Protein AF-A0A6C0E9K9-F1 (afdb_monomer_lite)

Radius of gyration: 20.06 Å; chains: 1; bounding box: 44×44×61 Å

Secondary structure (DSSP, 8-state):
-PPPPEEEEEEEETTEEEEEEEEEEETTEEEEEEGGGTS-EEE-SSS-EEEEEEEEEEEE-SS-EEEEEEEEEESSSS--EEEEEEE-TTS-EEEE-GGGS-HHHHHHHHHHS-TTTHHHHHHT---HHHHHHHHHTHHHHHHHHHTEEEEE-TT---TTS---EEEEEE-SS-SS--EEEEEEE---TTSSS--EEEEEEE-SSS-EEEEEEESSS-HHHHHHHHHHHHHH-TTTHHHHHHH-TTS-HHHHHIIIIIHHHHHHH--SPPEEEEE----

Sequence (279 aa):
MNQPNCTKCVIESDGVTSKGLYYQIVKGLIIATDESKQNSGFKSQNETINWIHKYIIYIHNGDSYTKKMDFYSHNNRFWTLLNLNIYNNDGTITNVDITSGNCISTFTKCLRDDFIIQNEIKNLNMSDHKLWDYIMSFIPRLVYLFNVITNKNEGKSLENGDIPFNIDVKNMYDAESNYSTLFSLTTNPSCEFVTGRFVKKIIGKDNSYYEYQSAHDEPTMFKLSVLNHLWNYPKIGHHVSFYMKEYSIDDLFDFCIMAPIRLANDSSFPIVLIDQETL

pLDDT: mean 70.63, std 17.37, range [33.12, 95.25]

Foldseek 3Di:
DPQWFKAWAWEADPNDIFIKIWTDLWVFKIKMFGLVQLLDFDDDPDDDGWRKHKIWIWGDQPPATDTAKMWIFTPDLDTDTPWIWGQDPVLDIDIDDPVPVCPLVVVLVSQCVDPRCVVVSVVVVDDSVRSVCSVCLCVLLRSFLSQWAKDWQVVDQDPVRAIKIFIWGFQPPDPPRDTHGLDTRDCPPPPPLADWGWDWDDPDPPDTDTDIGHPDPCPPVSLVVSLVSQLPPPRRVCSCCRSPVPPDSVRSCCRRPVSNRRHNVDPDDHHYHYPDSDD

Organism: NCBI:txid1070528

Structure (mmCIF, N/CA/C/O backbone):
data_AF-A0A6C0E9K9-F1
#
_entry.id   AF-A0A6C0E9K9-F1
#
loop_
_atom_site.group_PDB
_atom_site.id
_atom_site.type_symbol
_atom_site.label_atom_id
_atom_site.label_alt_id
_atom_site.label_comp_id
_atom_site.label_asym_id
_atom_site.label_entity_id
_atom_site.label_seq_id
_atom_site.pdbx_PDB_ins_code
_atom_site.Cartn_x
_atom_site.Cartn_y
_atom_site.Cartn_z
_atom_site.occupancy
_atom_site.B_iso_or_equiv
_atom_site.auth_seq_id
_atom_site.auth_comp_id
_atom_site.auth_asym_id
_atom_site.auth_atom_id
_atom_site.pdbx_PDB_model_num
ATOM 1 N N . MET A 1 1 ? -5.230 -15.203 -5.110 1.00 35.72 1 MET A N 1
ATOM 2 C CA . MET A 1 1 ? -5.948 -13.948 -4.798 1.00 35.72 1 MET A CA 1
ATOM 3 C C . MET A 1 1 ? -5.287 -12.844 -5.601 1.00 35.72 1 MET A C 1
ATOM 5 O O . MET A 1 1 ? -4.065 -12.837 -5.646 1.00 35.72 1 MET A O 1
ATOM 9 N N . ASN A 1 2 ? -6.051 -11.968 -6.258 1.00 46.28 2 ASN A N 1
ATOM 10 C CA . ASN A 1 2 ? -5.469 -10.778 -6.886 1.00 46.28 2 ASN A CA 1
ATOM 11 C C . ASN A 1 2 ? -4.923 -9.881 -5.770 1.00 46.28 2 ASN A C 1
ATOM 13 O O . ASN A 1 2 ? -5.659 -9.584 -4.830 1.00 46.28 2 ASN A O 1
ATOM 17 N N . GLN A 1 3 ? -3.645 -9.508 -5.833 1.00 58.34 3 GLN A N 1
ATOM 18 C CA . GLN A 1 3 ? -3.077 -8.584 -4.855 1.00 58.34 3 GLN A CA 1
ATOM 19 C C . GLN A 1 3 ? -3.747 -7.201 -4.966 1.00 58.34 3 GLN A C 1
ATOM 21 O O . GLN A 1 3 ? -4.119 -6.801 -6.074 1.00 58.34 3 GLN A O 1
ATOM 26 N N . PRO A 1 4 ? -3.897 -6.452 -3.856 1.00 71.94 4 PRO A N 1
ATOM 27 C CA . PRO A 1 4 ? -4.351 -5.067 -3.903 1.00 71.94 4 PRO A CA 1
ATOM 28 C C . PRO A 1 4 ? -3.453 -4.215 -4.804 1.00 71.94 4 PRO A C 1
ATOM 30 O O . PRO A 1 4 ? -2.237 -4.185 -4.621 1.00 71.94 4 PRO A O 1
ATOM 33 N N . ASN A 1 5 ? -4.051 -3.498 -5.757 1.00 78.81 5 ASN A N 1
ATOM 34 C CA . ASN A 1 5 ? -3.324 -2.554 -6.601 1.00 78.81 5 ASN A CA 1
ATOM 35 C C . ASN A 1 5 ? -3.167 -1.209 -5.884 1.00 78.81 5 ASN A C 1
ATOM 37 O O . ASN A 1 5 ? -4.122 -0.696 -5.299 1.00 78.81 5 ASN A O 1
ATOM 41 N N . CYS A 1 6 ? -1.971 -0.629 -5.971 1.00 85.81 6 CYS A N 1
ATOM 42 C CA . CYS A 1 6 ? -1.737 0.744 -5.538 1.00 85.81 6 CYS A CA 1
ATOM 43 C C . CYS A 1 6 ? -2.428 1.707 -6.505 1.00 85.81 6 CYS A C 1
ATOM 45 O O . CYS A 1 6 ? -2.354 1.503 -7.718 1.00 85.81 6 CYS A O 1
ATOM 47 N N . THR A 1 7 ? -3.065 2.747 -5.977 1.00 88.00 7 THR A N 1
ATOM 48 C CA . THR A 1 7 ? -3.800 3.749 -6.762 1.00 88.00 7 THR A CA 1
ATOM 49 C C . THR A 1 7 ? -3.457 5.154 -6.267 1.00 88.00 7 THR A C 1
ATOM 51 O O . THR A 1 7 ? -3.094 5.341 -5.100 1.00 88.00 7 THR A O 1
ATOM 54 N N . LYS A 1 8 ? -3.552 6.153 -7.151 1.00 89.25 8 LYS A N 1
ATOM 55 C CA . LYS A 1 8 ? -3.363 7.566 -6.788 1.00 89.25 8 LYS A CA 1
ATOM 56 C C . LYS A 1 8 ? -4.556 8.074 -5.974 1.00 89.25 8 LYS A C 1
ATOM 58 O O . LYS A 1 8 ? -5.708 7.784 -6.291 1.00 89.25 8 LYS A O 1
ATOM 63 N N . CYS A 1 9 ? -4.290 8.889 -4.964 1.00 89.69 9 CYS A N 1
ATOM 64 C CA . CYS A 1 9 ? -5.315 9.637 -4.241 1.00 89.69 9 CYS A CA 1
ATOM 65 C C . CYS A 1 9 ? -4.891 11.090 -4.029 1.00 89.69 9 CYS A C 1
ATOM 67 O O . CYS A 1 9 ? -3.773 11.505 -4.344 1.00 89.69 9 CYS A O 1
ATOM 69 N N . VAL A 1 10 ? -5.822 11.865 -3.498 1.00 89.81 10 VAL A N 1
ATOM 70 C CA . VAL A 1 10 ? -5.603 13.197 -2.960 1.00 89.81 10 VAL A CA 1
ATOM 71 C C . VAL A 1 10 ? -5.965 13.142 -1.482 1.00 89.81 10 VAL A C 1
ATOM 73 O O . VAL A 1 10 ? -7.026 12.626 -1.147 1.00 89.81 10 VAL A O 1
ATOM 76 N N . ILE A 1 11 ? -5.089 13.637 -0.609 1.00 87.94 11 ILE A N 1
ATOM 77 C CA . ILE A 1 11 ? -5.355 13.745 0.829 1.00 87.94 11 ILE A CA 1
ATOM 78 C C . ILE A 1 11 ? -5.512 15.223 1.180 1.00 87.94 11 ILE A C 1
ATOM 80 O O . ILE A 1 11 ? -4.610 16.018 0.917 1.00 87.94 11 ILE A O 1
ATOM 84 N N . GLU A 1 12 ? -6.654 15.589 1.753 1.00 86.19 12 GLU A N 1
ATOM 85 C CA . GLU A 1 12 ? -6.952 16.944 2.222 1.00 86.19 12 GLU A CA 1
ATOM 86 C C . GLU A 1 12 ? -6.869 16.994 3.747 1.00 86.19 12 GLU A C 1
ATOM 88 O O . GLU A 1 12 ? -7.685 16.375 4.416 1.00 86.19 12 GLU A O 1
ATOM 93 N N . SER A 1 13 ? -5.903 17.730 4.295 1.00 79.19 13 SER A N 1
ATOM 94 C CA . SER A 1 13 ? -5.704 17.915 5.742 1.00 79.19 13 SER A CA 1
ATOM 95 C C . SER A 1 13 ? -5.616 19.403 6.032 1.00 79.19 13 SER A C 1
ATOM 97 O O . SER A 1 13 ? -4.773 20.082 5.449 1.00 79.19 13 SER A O 1
ATOM 99 N N . ASP A 1 14 ? -6.466 19.923 6.918 1.00 71.31 14 ASP A N 1
ATOM 100 C CA . ASP A 1 14 ? -6.406 21.320 7.388 1.00 71.31 14 ASP A CA 1
ATOM 101 C C . ASP A 1 14 ? -6.378 22.372 6.258 1.00 71.31 14 ASP A C 1
ATOM 103 O O . ASP A 1 14 ? -5.670 23.377 6.318 1.00 71.31 14 ASP A O 1
ATOM 107 N N . GLY A 1 15 ? -7.128 22.120 5.178 1.00 69.38 15 GLY A N 1
ATOM 108 C CA . GLY A 1 15 ? -7.169 22.992 3.997 1.00 69.38 15 GLY A CA 1
ATOM 109 C C . GLY A 1 15 ? -5.961 22.865 3.059 1.00 69.38 15 GLY A C 1
ATOM 110 O O . GLY A 1 15 ? -5.872 23.606 2.081 1.00 69.38 15 GLY A O 1
ATOM 111 N N . VAL A 1 16 ? -5.046 21.927 3.323 1.00 79.00 16 VAL A N 1
ATOM 112 C CA . VAL A 1 16 ? -3.917 21.588 2.452 1.00 79.00 16 VAL A CA 1
ATOM 113 C C . VAL A 1 16 ? -4.216 20.300 1.695 1.00 79.00 16 VAL A C 1
ATOM 115 O O . VAL A 1 16 ? -4.414 19.238 2.281 1.00 79.00 16 VAL A O 1
ATOM 118 N N . THR A 1 17 ? -4.191 20.395 0.371 1.00 84.94 17 THR A N 1
ATOM 119 C CA . THR A 1 17 ? -4.367 19.267 -0.544 1.00 84.94 17 THR A CA 1
ATOM 120 C C . THR A 1 17 ? -3.002 18.711 -0.959 1.00 84.94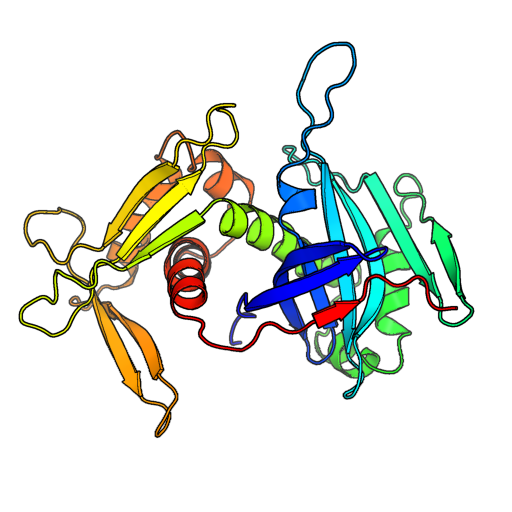 17 THR A C 1
ATOM 122 O O . THR A 1 17 ? -2.184 19.430 -1.535 1.00 84.94 17 THR A O 1
ATOM 125 N N . SER A 1 18 ? -2.753 17.427 -0.700 1.00 86.88 18 SER A N 1
ATOM 126 C CA . SER A 1 18 ? -1.500 16.735 -1.028 1.00 86.88 18 SER A CA 1
ATOM 127 C C . SER A 1 18 ? -1.757 15.518 -1.919 1.00 86.88 18 SER A C 1
ATOM 129 O O . SER A 1 18 ? -2.764 14.821 -1.775 1.00 86.88 18 SER A O 1
ATOM 131 N N . LYS A 1 19 ? -0.849 15.245 -2.862 1.00 88.62 19 LYS A N 1
ATOM 132 C CA . LYS A 1 19 ? -0.920 14.040 -3.702 1.00 88.62 19 LYS A CA 1
ATOM 133 C C . LYS A 1 19 ? -0.544 12.819 -2.872 1.00 88.62 19 LYS A C 1
ATOM 135 O O . LYS A 1 19 ? 0.433 12.853 -2.127 1.00 88.62 19 LYS A O 1
ATOM 140 N N . GLY A 1 20 ? -1.296 11.739 -3.028 1.00 89.56 20 GLY A N 1
ATOM 141 C CA . GLY A 1 20 ? -1.137 10.525 -2.245 1.00 89.56 20 GLY A CA 1
ATOM 142 C C . GLY A 1 20 ? -1.125 9.246 -3.068 1.00 89.56 20 GLY A C 1
ATOM 143 O O . GLY A 1 20 ? -1.472 9.221 -4.251 1.00 89.56 20 GLY A O 1
ATOM 144 N N . LEU A 1 21 ? -0.737 8.170 -2.392 1.00 90.75 21 LEU A N 1
ATOM 145 C CA . LEU A 1 21 ? -0.905 6.796 -2.842 1.00 90.75 21 LEU A CA 1
ATOM 146 C C . LEU A 1 21 ? -1.675 6.022 -1.777 1.00 90.75 21 LEU A C 1
ATOM 148 O O . LEU A 1 21 ? -1.510 6.266 -0.576 1.00 90.75 21 LEU A O 1
ATOM 152 N N . TYR A 1 22 ? -2.478 5.057 -2.213 1.00 92.12 22 TYR A N 1
ATOM 153 C CA . TYR A 1 22 ? -3.195 4.178 -1.302 1.00 92.12 22 TYR A CA 1
ATOM 154 C C . TYR A 1 22 ? -3.307 2.744 -1.817 1.00 92.12 22 TYR A C 1
ATOM 156 O O . TYR A 1 22 ? -3.257 2.480 -3.020 1.00 92.12 22 TYR A O 1
ATOM 164 N N . TYR A 1 23 ? -3.517 1.827 -0.874 1.00 91.19 23 TYR A N 1
ATOM 165 C CA . TYR A 1 23 ? -3.971 0.465 -1.124 1.00 91.19 23 TYR A CA 1
ATOM 166 C C . TYR A 1 23 ? -5.340 0.254 -0.491 1.00 91.19 23 TYR A C 1
ATOM 168 O O . TYR A 1 23 ? -5.554 0.595 0.673 1.00 91.19 23 TYR A O 1
ATOM 176 N N . GLN A 1 24 ? -6.247 -0.373 -1.236 1.00 91.38 24 GLN A N 1
ATOM 177 C CA . GLN A 1 24 ? -7.475 -0.928 -0.680 1.00 91.38 24 GLN A CA 1
ATOM 178 C C . GLN A 1 24 ? -7.221 -2.378 -0.254 1.00 91.38 24 GLN A C 1
ATOM 180 O O . GLN A 1 24 ? -7.120 -3.269 -1.094 1.00 91.38 24 GLN A O 1
ATOM 185 N N . ILE A 1 25 ? -7.095 -2.609 1.051 1.00 90.50 25 ILE A N 1
ATOM 186 C CA . ILE A 1 25 ? -6.684 -3.900 1.625 1.00 90.50 25 ILE A CA 1
ATOM 187 C C . ILE A 1 25 ? -7.796 -4.943 1.473 1.00 90.50 25 ILE A C 1
ATOM 189 O O . ILE A 1 25 ? -7.556 -6.076 1.058 1.00 90.50 25 ILE A O 1
ATOM 193 N N . VAL A 1 26 ? -9.018 -4.529 1.799 1.00 90.44 26 VAL A N 1
ATOM 194 C CA . VAL A 1 26 ? -10.277 -5.235 1.542 1.00 90.44 26 VAL A CA 1
ATOM 195 C C . VAL A 1 26 ? -11.316 -4.210 1.111 1.00 90.44 26 VAL A C 1
ATOM 197 O O . VAL A 1 26 ? -11.065 -3.003 1.165 1.00 90.44 26 VAL A O 1
ATOM 200 N N . LYS A 1 27 ? -12.497 -4.655 0.676 1.00 89.00 27 LYS A N 1
ATOM 201 C CA . LYS A 1 27 ? -13.584 -3.729 0.356 1.00 89.00 27 LYS A CA 1
ATOM 202 C C . LYS A 1 27 ? -13.853 -2.801 1.544 1.00 89.00 27 LYS A C 1
ATOM 204 O O . LYS A 1 27 ? -14.113 -3.260 2.647 1.00 89.00 27 LYS A O 1
ATOM 209 N N . GLY A 1 28 ? -13.750 -1.496 1.306 1.00 89.56 28 GLY A N 1
ATOM 210 C CA . GLY A 1 28 ? -14.012 -0.485 2.324 1.00 89.56 28 GLY A CA 1
ATOM 211 C C . GLY A 1 28 ? -12.844 -0.146 3.255 1.00 89.56 28 GLY A C 1
ATOM 212 O O . GLY A 1 28 ? -12.965 0.850 3.948 1.00 89.56 28 GLY A O 1
ATOM 213 N N . LEU A 1 29 ? -11.725 -0.884 3.272 1.00 94.00 29 LEU A N 1
ATOM 214 C CA . LEU A 1 29 ? -10.562 -0.562 4.119 1.00 94.00 29 LEU A CA 1
ATOM 215 C C . LEU A 1 29 ? -9.381 -0.088 3.272 1.00 94.00 29 LEU A C 1
ATOM 217 O O . LEU A 1 29 ? -8.870 -0.835 2.433 1.00 94.00 29 LEU A O 1
ATOM 221 N N . ILE A 1 30 ? -8.911 1.125 3.543 1.00 94.12 30 ILE A N 1
ATOM 222 C CA . ILE A 1 30 ? -7.810 1.762 2.824 1.00 94.12 30 ILE A CA 1
ATOM 223 C C . ILE A 1 30 ? -6.670 2.093 3.782 1.00 94.12 30 ILE A C 1
ATOM 225 O O . ILE A 1 30 ? -6.912 2.600 4.872 1.00 94.12 30 ILE A O 1
ATOM 229 N N . ILE A 1 31 ? -5.433 1.867 3.340 1.00 93.25 31 ILE A N 1
ATOM 230 C CA . ILE A 1 31 ? -4.228 2.473 3.918 1.00 93.25 31 ILE A CA 1
ATOM 231 C C . ILE A 1 31 ? -3.610 3.427 2.896 1.00 93.25 31 ILE A C 1
ATOM 233 O O . ILE A 1 31 ? -3.433 3.063 1.732 1.00 93.25 31 ILE A O 1
ATOM 237 N N . ALA A 1 32 ? -3.298 4.647 3.321 1.00 92.31 32 ALA A N 1
ATOM 238 C CA . ALA A 1 32 ? -2.820 5.719 2.459 1.00 92.31 32 ALA A CA 1
ATOM 239 C C . ALA A 1 32 ? -1.653 6.492 3.085 1.00 92.31 32 ALA A C 1
ATOM 241 O O . ALA A 1 32 ? -1.447 6.482 4.301 1.00 92.31 32 ALA A O 1
ATOM 242 N N . THR A 1 33 ? -0.910 7.192 2.233 1.00 89.19 33 THR A N 1
ATOM 243 C CA . THR A 1 33 ? 0.054 8.228 2.623 1.00 89.19 33 THR A CA 1
ATOM 244 C C . THR A 1 33 ? 0.152 9.294 1.539 1.00 89.19 33 THR A C 1
ATOM 246 O O . THR A 1 33 ? -0.072 9.013 0.361 1.00 89.19 33 THR A O 1
ATOM 249 N N . ASP A 1 34 ? 0.526 10.510 1.933 1.00 84.81 34 ASP A N 1
ATOM 250 C CA . ASP A 1 34 ? 0.756 11.624 1.019 1.00 84.81 34 ASP A CA 1
ATOM 251 C C . ASP A 1 34 ? 2.243 11.968 0.831 1.00 84.81 34 ASP A C 1
ATOM 253 O O . ASP A 1 34 ? 3.086 11.665 1.676 1.00 84.81 34 ASP A O 1
ATOM 257 N N . GLU A 1 35 ? 2.555 12.623 -0.286 1.00 76.00 35 GLU A N 1
ATOM 258 C CA . GLU A 1 35 ? 3.904 12.999 -0.714 1.00 76.00 35 GLU A CA 1
ATOM 259 C C . GLU A 1 35 ? 4.621 13.916 0.294 1.00 76.00 35 GLU A C 1
ATOM 261 O O . GLU A 1 35 ? 5.829 13.787 0.517 1.00 76.00 35 GLU A O 1
ATOM 266 N N . SER A 1 36 ? 3.890 14.827 0.945 1.00 68.19 36 SER A N 1
ATOM 267 C CA . SER A 1 36 ? 4.460 15.779 1.909 1.00 68.19 36 SER A CA 1
ATOM 268 C C . SER A 1 36 ? 5.000 15.073 3.155 1.00 68.19 36 SER A C 1
ATOM 270 O O . SER A 1 36 ? 6.048 15.450 3.682 1.00 68.19 36 SER A O 1
ATOM 272 N N . LYS A 1 37 ? 4.331 13.995 3.581 1.00 66.75 37 LYS A N 1
ATOM 273 C CA . LYS A 1 37 ? 4.715 13.169 4.736 1.00 66.75 37 LYS A CA 1
ATOM 274 C C . LYS A 1 37 ? 5.735 12.087 4.389 1.00 66.75 37 LYS A C 1
ATOM 276 O O . LYS A 1 37 ? 6.220 11.401 5.281 1.00 66.75 37 LYS A O 1
ATOM 281 N N . GLN A 1 38 ? 6.072 11.933 3.109 1.00 65.25 38 GLN A N 1
ATOM 282 C CA . GLN A 1 38 ? 7.115 11.015 2.645 1.00 65.25 38 GLN A CA 1
ATOM 283 C C . GLN A 1 38 ? 8.467 11.710 2.430 1.00 65.25 38 GLN A C 1
ATOM 285 O O . GLN A 1 38 ? 9.497 11.043 2.397 1.00 65.25 38 GLN A O 1
ATOM 290 N N . ASN A 1 39 ? 8.482 13.046 2.364 1.00 55.69 39 ASN A N 1
ATOM 291 C CA . ASN A 1 39 ? 9.695 13.858 2.220 1.00 55.69 39 ASN A CA 1
ATOM 292 C C . ASN A 1 39 ? 10.189 14.478 3.549 1.00 55.69 39 ASN A C 1
ATOM 294 O O . ASN A 1 39 ? 11.165 15.230 3.551 1.00 55.69 39 ASN A O 1
ATOM 298 N N . SER A 1 40 ? 9.542 14.195 4.687 1.00 47.69 40 SER A N 1
ATOM 299 C CA . SER A 1 40 ? 9.900 14.784 5.983 1.00 47.69 40 SER A CA 1
ATOM 300 C C . SER A 1 40 ? 11.039 14.035 6.683 1.00 47.69 40 SER A C 1
ATOM 302 O O . SER A 1 40 ? 10.829 13.035 7.372 1.00 47.69 40 SER A O 1
ATOM 304 N N . GLY A 1 41 ? 12.257 14.562 6.561 1.00 41.91 41 GLY A N 1
ATOM 305 C CA . GLY A 1 41 ? 13.343 14.278 7.497 1.00 41.91 41 GLY A CA 1
ATOM 306 C C . GLY A 1 41 ? 13.224 15.180 8.727 1.00 41.91 41 GLY A C 1
ATOM 307 O O . GLY A 1 41 ? 13.260 16.404 8.589 1.00 41.91 41 GLY A O 1
ATOM 308 N N . PHE A 1 42 ? 13.104 14.619 9.934 1.00 35.19 42 PHE A N 1
ATOM 309 C CA . PHE A 1 42 ? 13.282 15.423 11.145 1.00 35.19 42 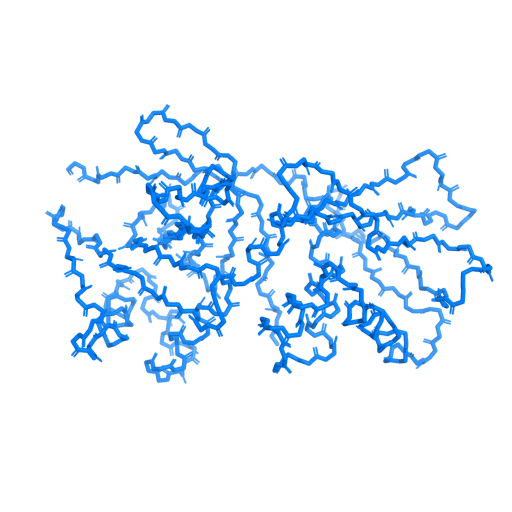PHE A CA 1
ATOM 310 C C . PHE A 1 42 ? 14.784 15.688 11.312 1.00 35.19 42 PHE A C 1
ATOM 312 O O . PHE A 1 42 ? 15.572 14.753 11.472 1.00 35.19 42 PHE A O 1
ATOM 319 N N . LYS A 1 43 ? 15.200 16.959 11.270 1.00 36.88 43 LYS A N 1
ATOM 320 C CA . LYS A 1 43 ? 16.528 17.358 11.751 1.00 36.88 43 LYS A CA 1
ATOM 321 C C . LYS A 1 43 ? 16.442 17.507 13.266 1.00 36.88 43 LYS A C 1
ATOM 323 O O . LYS A 1 43 ? 15.980 18.527 13.769 1.00 36.88 43 LYS A O 1
ATOM 328 N N . SER A 1 44 ? 16.863 16.476 13.990 1.00 33.12 44 SER A N 1
ATOM 329 C CA . SER A 1 44 ? 17.270 16.642 15.386 1.00 33.12 44 SER A CA 1
ATOM 330 C C . SER A 1 44 ? 18.428 17.649 15.437 1.00 33.12 44 SER A C 1
ATOM 332 O O . SER A 1 44 ? 19.293 17.634 14.560 1.00 33.12 44 SER A O 1
ATOM 334 N N . GLN A 1 45 ? 18.443 18.532 16.443 1.00 39.09 45 GLN A N 1
ATOM 335 C CA . GLN A 1 45 ? 19.480 19.561 16.616 1.00 39.09 45 GLN A CA 1
ATOM 336 C C . GLN A 1 45 ? 20.900 18.988 16.756 1.00 39.09 45 GLN A C 1
ATOM 338 O O . GLN A 1 45 ? 21.851 19.738 16.581 1.00 39.09 45 GLN A O 1
ATOM 343 N N . ASN A 1 46 ? 21.044 17.678 16.975 1.00 39.91 46 ASN A N 1
ATOM 344 C CA . ASN A 1 46 ? 22.292 16.941 16.832 1.00 39.91 46 ASN A CA 1
ATOM 345 C C . ASN A 1 46 ? 22.008 15.614 16.103 1.00 39.91 46 ASN A C 1
ATOM 347 O O . ASN A 1 46 ? 21.270 14.786 16.627 1.00 39.91 46 ASN A O 1
ATOM 351 N N . GLU A 1 47 ? 22.592 15.453 14.913 1.00 46.50 47 GLU A N 1
ATOM 352 C CA . GLU A 1 47 ? 22.941 14.191 14.230 1.00 46.50 47 GLU A CA 1
ATOM 353 C C . GLU A 1 47 ? 21.832 13.147 13.915 1.00 46.50 47 GLU A C 1
ATOM 355 O O . GLU A 1 47 ? 20.984 12.784 14.724 1.00 46.50 47 GLU A O 1
ATOM 360 N N . THR A 1 48 ? 21.916 12.581 12.700 1.00 44.12 48 THR A N 1
ATOM 361 C CA . THR A 1 48 ? 21.018 11.600 12.036 1.00 44.12 48 THR A CA 1
ATOM 362 C C . THR A 1 48 ? 19.651 12.123 11.565 1.00 44.12 48 THR A C 1
ATOM 364 O O . THR A 1 48 ? 18.771 12.466 12.348 1.00 44.12 48 THR A O 1
ATOM 367 N N . ILE A 1 49 ? 19.450 12.144 10.239 1.00 47.66 49 ILE A N 1
ATOM 368 C CA . ILE A 1 49 ? 18.139 12.383 9.618 1.00 47.66 49 ILE A CA 1
ATOM 369 C C . ILE A 1 49 ? 17.267 11.156 9.898 1.00 47.66 49 ILE A C 1
ATOM 371 O O . ILE A 1 49 ? 17.471 10.101 9.298 1.00 47.66 49 ILE A O 1
ATOM 375 N N . ASN A 1 50 ? 16.289 11.297 10.791 1.00 52.59 50 ASN A N 1
ATOM 376 C CA . ASN A 1 50 ? 15.257 10.285 10.978 1.00 52.59 50 ASN A CA 1
ATOM 377 C C . ASN A 1 50 ? 14.059 10.659 10.106 1.00 52.59 50 ASN A C 1
ATOM 379 O O . ASN A 1 50 ? 13.329 11.608 10.398 1.00 52.59 50 ASN A O 1
ATOM 383 N N . TRP A 1 51 ? 13.877 9.921 9.013 1.00 56.84 51 TRP A N 1
ATOM 384 C CA . TRP A 1 51 ? 12.690 10.028 8.172 1.00 56.84 51 TRP A CA 1
ATOM 385 C C . TRP A 1 51 ? 11.498 9.460 8.941 1.00 56.84 51 TRP A C 1
ATOM 387 O O . TRP A 1 51 ? 11.516 8.298 9.366 1.00 56.84 51 TRP A O 1
ATOM 397 N N . ILE A 1 52 ? 10.504 10.312 9.184 1.00 67.44 52 ILE A N 1
ATOM 398 C CA . ILE A 1 52 ? 9.253 9.946 9.844 1.00 67.44 52 ILE A CA 1
ATOM 399 C C . ILE A 1 52 ? 8.160 10.043 8.793 1.00 67.44 52 ILE A C 1
ATOM 401 O O . ILE A 1 52 ? 7.962 11.101 8.196 1.00 67.44 52 ILE A O 1
ATOM 405 N N . HIS A 1 53 ? 7.458 8.936 8.600 1.00 76.06 53 HIS A N 1
ATOM 406 C CA . HIS A 1 53 ? 6.416 8.789 7.599 1.00 76.06 53 HIS A CA 1
ATOM 407 C C . HIS A 1 53 ? 5.059 8.657 8.286 1.00 76.06 53 HIS A C 1
ATOM 409 O O . HIS A 1 53 ? 4.930 7.863 9.220 1.00 76.06 53 HIS A O 1
ATOM 415 N N . LYS A 1 54 ? 4.062 9.432 7.841 1.00 83.94 54 LYS A N 1
ATOM 416 C CA . LYS A 1 54 ? 2.670 9.324 8.311 1.00 83.94 54 LYS A CA 1
ATOM 417 C C . LYS A 1 54 ? 1.916 8.338 7.428 1.00 83.94 54 LYS A C 1
ATOM 419 O O . LYS A 1 54 ? 1.989 8.443 6.208 1.00 83.94 54 LYS A O 1
ATOM 424 N N . TYR A 1 55 ? 1.143 7.454 8.038 1.00 88.75 55 TYR A N 1
ATOM 425 C CA . TYR A 1 55 ? 0.198 6.588 7.342 1.00 88.75 55 TYR A CA 1
ATOM 426 C C . TYR A 1 55 ? -1.178 6.759 7.957 1.00 88.75 55 TYR A C 1
ATOM 428 O O . TYR A 1 55 ? -1.312 6.994 9.159 1.00 88.75 55 TYR A O 1
ATOM 436 N N . ILE A 1 56 ? -2.197 6.662 7.114 1.00 91.88 56 ILE A N 1
ATOM 437 C CA . ILE A 1 56 ? -3.577 6.923 7.496 1.00 91.88 56 ILE A CA 1
ATOM 438 C C . ILE A 1 56 ? -4.429 5.751 7.031 1.00 91.88 56 ILE A C 1
ATOM 440 O O . ILE A 1 56 ? -4.297 5.286 5.897 1.00 91.88 56 ILE A O 1
ATOM 444 N N . ILE A 1 57 ? -5.299 5.270 7.912 1.00 93.94 57 ILE A N 1
ATOM 445 C CA . ILE A 1 57 ? -6.285 4.241 7.608 1.00 93.94 57 ILE A CA 1
ATOM 446 C C . ILE A 1 57 ? -7.654 4.893 7.487 1.00 93.94 57 ILE A C 1
ATOM 448 O O . ILE A 1 57 ? -8.112 5.572 8.409 1.00 93.94 57 ILE A O 1
ATOM 452 N N . TYR A 1 58 ? -8.311 4.634 6.363 1.00 93.25 58 TYR A N 1
ATOM 453 C CA . TYR A 1 58 ? -9.657 5.101 6.062 1.00 93.25 58 TYR A CA 1
ATOM 454 C C . TYR A 1 58 ? -10.625 3.934 5.930 1.00 93.25 58 TYR A C 1
ATOM 456 O O . TYR A 1 58 ? -10.264 2.852 5.457 1.00 93.25 58 TYR A O 1
ATOM 464 N N . ILE A 1 59 ? -11.877 4.199 6.290 1.00 91.81 59 ILE A N 1
ATOM 465 C CA . ILE A 1 59 ? -13.010 3.326 6.023 1.00 91.81 59 ILE A CA 1
ATOM 466 C C . ILE A 1 59 ? -13.947 4.017 5.037 1.00 91.81 59 ILE A C 1
ATOM 468 O O . ILE A 1 59 ? -14.277 5.188 5.200 1.00 91.81 59 ILE A O 1
ATOM 472 N N . HIS A 1 60 ? -14.360 3.290 4.004 1.00 87.75 60 HIS A N 1
ATOM 473 C CA . HIS A 1 60 ? -15.293 3.752 2.984 1.00 87.75 60 HIS A CA 1
ATOM 474 C C . HIS A 1 60 ? -16.650 3.073 3.170 1.00 87.75 60 HIS A C 1
ATOM 476 O O . HIS A 1 60 ? -16.744 1.845 3.125 1.00 87.75 60 HIS A O 1
ATOM 482 N N . ASN A 1 61 ? -17.703 3.875 3.324 1.00 79.31 61 ASN A N 1
ATOM 483 C CA . ASN A 1 61 ? -19.076 3.405 3.549 1.00 79.31 61 ASN A CA 1
ATOM 484 C C . ASN A 1 61 ? -19.973 3.426 2.293 1.00 79.31 61 ASN A C 1
ATOM 486 O O . ASN A 1 61 ? -21.130 3.025 2.378 1.00 79.31 61 ASN A O 1
ATOM 490 N N . GLY A 1 62 ? -19.453 3.859 1.143 1.00 75.19 62 GLY A N 1
ATOM 491 C CA . GLY A 1 62 ? -20.184 4.019 -0.120 1.00 75.19 62 GLY A CA 1
ATOM 492 C C . GLY A 1 62 ? -20.174 5.467 -0.606 1.00 75.19 62 GLY A C 1
ATOM 493 O O . GLY A 1 62 ? -19.939 5.722 -1.786 1.00 75.19 62 GLY A O 1
ATOM 494 N N . ASP A 1 63 ? -20.356 6.400 0.329 1.00 74.38 63 ASP A N 1
ATOM 495 C CA . ASP A 1 63 ? -20.588 7.817 0.037 1.00 74.38 63 ASP A CA 1
ATOM 496 C C . ASP A 1 63 ? -19.419 8.704 0.479 1.00 74.38 63 ASP A C 1
ATOM 498 O O . ASP A 1 63 ? -19.178 9.765 -0.097 1.00 74.38 63 ASP A O 1
ATOM 502 N N . SER A 1 64 ? -18.667 8.274 1.495 1.00 81.62 64 SER A N 1
ATOM 503 C CA . SER A 1 64 ? -17.547 9.030 2.044 1.00 81.62 64 SER A CA 1
ATOM 504 C C . SER A 1 64 ? -16.422 8.134 2.560 1.00 81.62 64 SER A C 1
ATOM 506 O O . SER A 1 64 ? -16.575 6.923 2.753 1.00 81.62 64 SER A O 1
ATOM 508 N N . TYR A 1 65 ? -15.260 8.758 2.760 1.00 86.75 65 TYR A N 1
ATOM 509 C CA . TYR A 1 65 ? -14.103 8.162 3.414 1.00 86.75 65 TYR A CA 1
ATOM 510 C C . TYR A 1 65 ? -13.957 8.773 4.802 1.00 86.75 65 TYR A C 1
ATOM 512 O O . TYR A 1 65 ? -13.793 9.984 4.934 1.00 86.75 65 TYR A O 1
ATOM 520 N N . THR A 1 66 ? -13.990 7.937 5.830 1.00 87.88 66 THR A N 1
ATOM 521 C CA . THR A 1 66 ? -13.810 8.355 7.219 1.00 87.88 66 THR A CA 1
ATOM 522 C C . THR A 1 66 ? -12.442 7.912 7.696 1.00 87.88 66 THR A C 1
ATOM 524 O O . THR A 1 66 ? -12.087 6.734 7.593 1.00 87.88 66 THR A O 1
ATOM 527 N N . LYS A 1 67 ? -11.659 8.852 8.222 1.00 90.62 67 LYS A N 1
ATOM 528 C CA . LYS A 1 67 ? -10.387 8.537 8.860 1.00 90.62 67 LYS A CA 1
ATOM 529 C C . LYS A 1 67 ? -10.645 7.728 10.126 1.00 90.62 67 LYS A C 1
ATOM 531 O O . LYS A 1 67 ? -11.353 8.183 11.017 1.00 90.62 67 LYS A O 1
ATOM 536 N N . LYS A 1 68 ? -10.065 6.532 10.203 1.00 92.75 68 LYS A N 1
ATOM 537 C CA . LYS A 1 68 ? -10.198 5.649 11.367 1.00 92.75 68 LYS A CA 1
ATOM 538 C C . LYS A 1 68 ? -8.959 5.664 12.243 1.00 92.75 68 LYS A C 1
ATOM 540 O O . LYS A 1 68 ? -9.069 5.604 13.464 1.00 92.75 68 LYS A O 1
ATOM 545 N N . MET A 1 69 ? -7.779 5.719 11.630 1.00 93.38 69 MET A N 1
ATOM 546 C CA . MET A 1 69 ? -6.512 5.723 12.357 1.00 93.38 69 MET A CA 1
ATOM 547 C C . MET A 1 69 ? -5.465 6.540 11.619 1.00 93.38 69 MET A C 1
ATOM 549 O O . MET A 1 69 ? -5.476 6.592 10.390 1.00 93.38 69 MET A O 1
ATOM 553 N N . ASP A 1 70 ? -4.515 7.101 12.355 1.00 91.25 70 ASP A N 1
ATOM 554 C CA . ASP A 1 70 ? -3.220 7.463 11.792 1.00 91.25 70 ASP A CA 1
ATOM 555 C C . ASP A 1 70 ? -2.074 7.063 12.715 1.00 91.25 70 ASP A C 1
ATOM 557 O O . ASP A 1 70 ? -2.252 6.789 13.903 1.00 91.25 70 ASP A O 1
ATOM 561 N N . PHE A 1 71 ? -0.894 6.939 12.126 1.00 87.81 71 PHE A N 1
ATOM 562 C CA . PHE A 1 71 ? 0.312 6.588 12.850 1.00 87.81 71 PHE A CA 1
ATOM 563 C C . PHE A 1 71 ? 1.547 7.074 12.105 1.00 87.81 71 PHE A C 1
ATOM 565 O O . PHE A 1 71 ? 1.560 7.202 10.877 1.00 87.81 71 PHE A O 1
ATOM 572 N N . TYR A 1 72 ? 2.607 7.316 12.865 1.00 83.44 72 TYR A N 1
ATOM 573 C CA . TYR A 1 72 ? 3.931 7.606 12.343 1.00 83.44 72 TYR A CA 1
ATOM 574 C C . TYR A 1 72 ? 4.829 6.377 12.463 1.00 83.44 72 TYR A C 1
ATOM 576 O O . TYR A 1 72 ? 4.760 5.625 13.436 1.00 83.44 72 TYR A O 1
ATOM 584 N N . SER A 1 73 ? 5.711 6.188 11.486 1.00 76.69 73 SER A N 1
ATOM 585 C CA . SER A 1 73 ? 6.756 5.169 11.556 1.00 76.69 73 SER A CA 1
ATOM 586 C C . SER A 1 73 ? 8.086 5.689 11.024 1.00 76.69 73 SER A C 1
ATOM 588 O O . SER A 1 73 ? 8.128 6.539 10.131 1.00 76.69 73 SER A O 1
ATOM 590 N N . HIS A 1 74 ? 9.177 5.176 11.589 1.00 69.25 74 HIS A N 1
ATOM 591 C CA . HIS A 1 74 ? 10.517 5.413 11.072 1.00 69.25 74 HIS A CA 1
ATOM 592 C C . HIS A 1 74 ? 10.816 4.567 9.842 1.00 69.25 74 HIS A C 1
ATOM 594 O O . HIS A 1 74 ? 10.406 3.413 9.739 1.00 69.25 74 HIS A O 1
ATOM 600 N N . ASN A 1 75 ? 11.666 5.114 8.975 1.00 57.44 75 ASN A N 1
ATOM 601 C CA . ASN A 1 75 ? 12.313 4.350 7.920 1.00 57.44 75 ASN A CA 1
ATOM 602 C C . ASN A 1 75 ? 13.550 3.566 8.414 1.00 57.44 75 ASN A C 1
ATOM 604 O O . ASN A 1 75 ? 14.636 3.674 7.843 1.00 57.44 75 ASN A O 1
ATOM 608 N N . ASN A 1 76 ? 13.442 2.856 9.540 1.00 48.72 76 ASN A N 1
ATOM 609 C CA . ASN A 1 76 ? 14.560 2.110 10.124 1.00 48.72 76 ASN A CA 1
ATOM 610 C C . ASN A 1 76 ? 14.375 0.588 9.996 1.00 48.72 76 ASN A C 1
ATOM 612 O O . ASN A 1 76 ? 13.310 0.088 9.644 1.00 48.72 76 ASN A O 1
ATOM 616 N N . ARG A 1 77 ? 15.461 -0.154 10.274 1.00 44.12 77 ARG A N 1
ATOM 617 C CA . ARG A 1 77 ? 15.616 -1.608 10.057 1.00 44.12 77 ARG A CA 1
ATOM 618 C C . ARG A 1 77 ? 14.560 -2.490 10.759 1.00 44.12 77 ARG A C 1
ATOM 620 O O . ARG A 1 77 ? 14.481 -3.689 10.524 1.00 44.12 77 ARG A O 1
ATOM 627 N N . PHE A 1 78 ? 13.744 -1.917 11.625 1.00 50.12 78 PHE A N 1
ATOM 628 C CA . PHE A 1 78 ? 12.658 -2.596 12.307 1.00 50.12 78 PHE A CA 1
ATOM 629 C C . PHE A 1 78 ? 11.527 -1.587 12.330 1.00 50.12 78 PHE A C 1
ATOM 631 O O . PHE A 1 78 ? 11.670 -0.592 13.031 1.00 50.12 78 PHE A O 1
ATOM 638 N N . TRP A 1 79 ? 10.472 -1.789 11.532 1.00 59.12 79 TRP A N 1
ATOM 639 C CA . TRP A 1 79 ? 9.310 -0.899 11.479 1.00 59.12 79 TRP A CA 1
ATOM 640 C C . TRP A 1 79 ? 8.867 -0.523 12.885 1.00 59.12 79 TRP A C 1
ATOM 642 O O . TRP A 1 79 ? 8.224 -1.301 13.588 1.00 59.12 79 TRP A O 1
ATOM 652 N N . THR A 1 80 ? 9.281 0.662 13.313 1.00 67.44 80 THR A N 1
ATOM 653 C CA . THR A 1 80 ? 8.993 1.128 14.657 1.00 67.44 80 THR A CA 1
ATOM 654 C C . THR A 1 80 ? 7.810 2.051 14.498 1.00 67.44 80 THR A C 1
ATOM 656 O O . THR A 1 80 ? 7.937 3.144 13.938 1.00 67.44 80 THR A O 1
ATOM 659 N N . LEU A 1 81 ? 6.636 1.565 14.894 1.00 76.44 81 LEU A N 1
ATOM 660 C CA . LEU A 1 81 ? 5.488 2.433 15.102 1.00 76.44 81 LEU A CA 1
ATOM 661 C C . LEU A 1 81 ? 5.886 3.440 16.186 1.00 76.44 81 LEU A C 1
ATOM 663 O O . LEU A 1 81 ? 6.461 3.035 17.191 1.00 76.44 81 LEU A O 1
ATOM 667 N N . LEU A 1 82 ? 5.636 4.727 15.969 1.00 77.06 82 LEU A N 1
ATOM 668 C CA . LEU A 1 82 ? 5.983 5.796 16.914 1.00 77.06 82 LEU A CA 1
ATOM 669 C C . LEU A 1 82 ? 4.795 6.233 17.757 1.00 77.06 82 LEU A C 1
ATOM 671 O O . LEU A 1 82 ? 4.939 6.565 18.929 1.00 77.06 82 LEU A O 1
ATOM 675 N N . ASN A 1 83 ? 3.620 6.223 17.151 1.00 83.94 83 ASN A N 1
ATOM 676 C CA . ASN A 1 83 ? 2.350 6.463 17.804 1.00 83.94 83 ASN A CA 1
ATOM 677 C C . ASN A 1 83 ? 1.254 5.762 17.002 1.00 83.94 83 ASN A C 1
ATOM 679 O O . ASN A 1 83 ? 1.466 5.379 15.855 1.00 83.94 83 ASN A O 1
ATOM 683 N N . LEU A 1 84 ? 0.083 5.615 17.602 1.00 89.88 84 LEU A N 1
ATOM 684 C CA . LEU A 1 84 ? -1.128 5.222 16.903 1.00 89.88 84 LEU A CA 1
ATOM 685 C C . LEU A 1 84 ? -2.279 6.016 17.498 1.00 89.88 84 LEU A C 1
ATOM 687 O O . LEU A 1 84 ? -2.547 5.913 18.695 1.00 89.88 84 LEU A O 1
ATOM 691 N N . ASN A 1 85 ? -2.956 6.783 16.656 1.00 91.50 85 ASN A N 1
ATOM 692 C CA . ASN A 1 85 ? -4.150 7.518 17.025 1.00 91.50 85 ASN A CA 1
ATOM 693 C C . ASN A 1 85 ? -5.349 6.818 16.393 1.00 91.50 85 ASN A C 1
ATOM 695 O O . ASN A 1 85 ? -5.359 6.552 15.190 1.00 91.50 85 ASN A O 1
ATOM 699 N N . ILE A 1 86 ? -6.358 6.515 17.204 1.00 92.62 86 ILE A N 1
ATOM 700 C CA . ILE A 1 86 ? -7.626 5.942 16.755 1.00 92.62 86 ILE A CA 1
ATOM 701 C C . ILE A 1 86 ? -8.705 7.010 16.886 1.00 92.62 86 ILE A C 1
ATOM 703 O O . ILE A 1 86 ? -8.897 7.566 17.966 1.00 92.62 86 ILE A O 1
ATOM 707 N N . TYR A 1 87 ? -9.410 7.259 15.790 1.00 90.44 87 TYR A N 1
ATOM 708 C CA . TYR A 1 87 ? -10.503 8.218 15.700 1.00 90.44 87 TYR A CA 1
ATOM 709 C C . TYR A 1 87 ? -11.817 7.477 15.944 1.00 90.44 87 TYR A C 1
ATOM 711 O O . TYR A 1 87 ? -12.230 6.622 15.153 1.00 90.44 87 TYR A O 1
ATOM 719 N N . ASN A 1 88 ? -12.433 7.756 17.089 1.00 85.94 88 ASN A N 1
ATOM 720 C CA . ASN A 1 88 ? -13.674 7.124 17.505 1.00 85.94 88 ASN A CA 1
ATOM 721 C C . ASN A 1 88 ? -14.882 7.838 16.891 1.00 85.94 88 ASN A C 1
ATOM 723 O O . ASN A 1 88 ? -14.843 9.022 16.567 1.00 85.94 88 ASN A O 1
ATOM 727 N N . ASN A 1 89 ? -15.996 7.113 16.783 1.00 81.62 89 ASN A N 1
ATOM 728 C CA . ASN A 1 89 ? -17.230 7.645 16.197 1.00 81.62 89 ASN A CA 1
ATOM 729 C C . ASN A 1 89 ? -17.874 8.761 17.043 1.00 81.62 89 ASN A C 1
ATOM 731 O O . ASN A 1 89 ? -18.759 9.452 16.554 1.00 81.62 89 ASN A O 1
ATOM 735 N N . ASP A 1 90 ? -17.471 8.907 18.306 1.00 82.38 90 ASP A N 1
ATOM 736 C CA . ASP A 1 90 ? -17.925 9.959 19.221 1.00 82.38 90 ASP A CA 1
ATOM 737 C C . ASP A 1 90 ? -17.074 11.242 19.138 1.00 82.38 90 ASP A C 1
ATOM 739 O O . ASP A 1 90 ? -17.235 12.137 19.965 1.00 82.38 90 ASP A O 1
ATOM 743 N N . GLY A 1 91 ? -16.155 11.322 18.167 1.00 80.75 91 GLY A N 1
ATOM 744 C CA . GLY A 1 91 ? -15.248 12.455 17.969 1.00 80.75 91 GLY A CA 1
ATOM 745 C C . GLY A 1 91 ? -14.005 12.426 18.863 1.00 80.75 91 GLY A C 1
ATOM 746 O O . GLY A 1 91 ? -13.131 13.280 18.729 1.00 80.75 91 GLY A O 1
ATOM 747 N N . THR A 1 92 ? -13.876 11.447 19.765 1.00 87.81 92 THR A N 1
ATOM 748 C CA . THR A 1 92 ? -12.685 11.331 20.616 1.00 87.81 92 THR A CA 1
ATOM 749 C C . THR A 1 92 ? -11.515 10.675 19.882 1.00 87.81 92 THR A C 1
ATOM 751 O O . THR A 1 92 ? -11.687 9.816 19.013 1.00 87.81 92 THR A O 1
ATOM 754 N N . ILE A 1 93 ? -10.294 11.048 20.275 1.00 89.69 93 ILE A N 1
ATOM 755 C CA . ILE A 1 93 ? -9.058 10.445 19.770 1.00 89.69 93 ILE A CA 1
ATOM 756 C C . ILE A 1 93 ? -8.431 9.604 20.881 1.00 89.69 93 ILE A C 1
ATOM 758 O O . ILE A 1 93 ? -8.079 10.113 21.946 1.00 89.69 93 ILE A O 1
ATOM 762 N N . THR A 1 94 ? -8.266 8.307 20.627 1.00 89.56 94 THR A N 1
ATOM 763 C CA . THR A 1 94 ? -7.536 7.399 21.519 1.00 89.56 94 THR A CA 1
ATOM 764 C C . THR A 1 94 ? -6.083 7.303 21.075 1.00 89.56 94 THR A C 1
ATOM 766 O O . THR A 1 94 ? -5.788 6.731 20.027 1.00 89.56 94 THR A O 1
ATOM 769 N N . ASN A 1 95 ? -5.174 7.833 21.893 1.00 89.56 95 ASN A N 1
ATOM 770 C CA . ASN A 1 95 ? -3.733 7.683 21.700 1.00 89.56 95 ASN A CA 1
ATOM 771 C C . ASN A 1 95 ? -3.283 6.345 22.300 1.00 89.56 95 ASN A C 1
ATOM 773 O O . ASN A 1 95 ? -3.344 6.151 23.516 1.00 89.56 95 ASN A O 1
ATOM 777 N N . VAL A 1 96 ? -2.855 5.413 21.455 1.00 87.81 96 VAL A N 1
ATOM 778 C CA . VAL A 1 96 ? -2.437 4.072 21.871 1.00 87.81 96 VAL A CA 1
ATOM 779 C C . VAL A 1 96 ? -0.952 4.082 22.218 1.00 87.81 96 VAL A C 1
ATOM 781 O O . VAL A 1 96 ? -0.103 4.388 21.380 1.00 87.81 96 VAL A O 1
ATOM 784 N N . ASP A 1 97 ? -0.634 3.708 23.457 1.00 80.06 97 ASP A N 1
ATOM 785 C CA . ASP A 1 97 ? 0.746 3.522 23.895 1.00 80.06 97 ASP A CA 1
ATOM 786 C C . ASP A 1 97 ? 1.348 2.264 23.252 1.00 80.06 97 ASP A C 1
ATOM 788 O O . ASP A 1 97 ? 1.011 1.125 23.595 1.00 80.06 97 ASP A O 1
ATOM 792 N N . ILE A 1 98 ? 2.276 2.488 22.327 1.00 79.62 98 ILE A N 1
ATOM 793 C CA . ILE A 1 98 ? 3.004 1.452 21.590 1.00 79.62 98 ILE A CA 1
ATOM 794 C C . ILE A 1 98 ? 3.897 0.577 22.481 1.00 79.62 98 ILE A C 1
ATOM 796 O O . ILE A 1 98 ? 4.206 -0.554 22.108 1.00 79.62 98 ILE A O 1
ATOM 800 N N . THR A 1 99 ? 4.292 1.065 23.662 1.00 75.12 99 THR A N 1
ATOM 801 C CA . THR A 1 99 ? 5.183 0.348 24.591 1.00 75.12 99 THR A CA 1
ATOM 802 C C . THR A 1 99 ? 4.431 -0.627 25.495 1.00 75.12 99 THR A C 1
ATOM 804 O O . THR A 1 99 ? 5.025 -1.552 26.045 1.00 75.12 99 THR A O 1
ATOM 807 N N . SER A 1 100 ? 3.106 -0.479 25.588 1.00 69.06 100 SER A N 1
ATOM 808 C CA . SER A 1 100 ? 2.237 -1.252 26.483 1.00 69.06 100 SER A CA 1
ATOM 809 C C . SER A 1 100 ? 1.996 -2.712 26.060 1.00 69.06 100 SER A C 1
ATOM 811 O O . SER A 1 100 ? 1.304 -3.448 26.760 1.00 69.06 100 SER A O 1
ATOM 813 N N . GLY A 1 101 ? 2.504 -3.144 24.899 1.00 68.94 101 GLY A N 1
ATOM 814 C CA . GLY A 1 101 ? 2.288 -4.492 24.346 1.00 68.94 101 GLY A CA 1
ATOM 815 C C . GLY A 1 101 ? 0.877 -4.755 23.788 1.00 68.94 101 GLY A C 1
ATOM 816 O O . GLY A 1 101 ? 0.680 -5.741 23.083 1.00 68.94 101 GLY A O 1
ATOM 817 N N . ASN A 1 102 ? -0.088 -3.856 24.019 1.00 81.62 102 ASN A N 1
ATOM 818 C CA . ASN A 1 102 ? -1.488 -3.984 23.581 1.00 81.62 102 ASN A CA 1
ATOM 819 C C . ASN A 1 102 ? -1.816 -3.221 22.284 1.00 81.62 102 ASN A C 1
ATOM 821 O O . ASN A 1 102 ? -2.980 -3.110 21.897 1.00 81.62 102 ASN A O 1
ATOM 825 N N . CYS A 1 103 ? -0.812 -2.685 21.588 1.00 87.06 103 CYS A N 1
ATOM 826 C CA . CYS A 1 103 ? -1.031 -1.914 20.362 1.00 87.06 103 CYS A CA 1
ATOM 827 C C . CYS A 1 103 ? -1.722 -2.748 19.269 1.00 87.06 103 CYS A C 1
ATOM 829 O O . CYS A 1 103 ? -2.718 -2.317 18.694 1.00 87.06 103 CYS A O 1
ATOM 831 N N . ILE A 1 104 ? -1.231 -3.969 19.028 1.00 89.62 104 ILE A N 1
ATOM 832 C CA . ILE A 1 104 ? -1.748 -4.870 17.986 1.00 89.62 104 ILE A CA 1
ATOM 833 C C . ILE A 1 104 ? -3.205 -5.252 18.263 1.00 89.62 104 ILE A C 1
ATOM 835 O O . ILE A 1 104 ? -4.045 -5.195 17.364 1.00 89.62 104 ILE A O 1
ATOM 839 N N . SER A 1 105 ? -3.526 -5.613 19.507 1.00 90.62 105 SER A N 1
ATOM 840 C CA . SER A 1 105 ? -4.889 -5.987 19.893 1.00 90.62 105 SER A CA 1
ATOM 841 C C . SER A 1 105 ? -5.842 -4.795 19.810 1.00 90.62 105 SER A C 1
ATOM 843 O O . SER A 1 105 ? -6.940 -4.932 19.283 1.00 90.62 105 SER A O 1
ATOM 845 N N . THR A 1 106 ? -5.415 -3.606 20.242 1.00 91.50 106 THR A N 1
ATOM 846 C CA . THR A 1 106 ? -6.233 -2.383 20.160 1.00 91.50 106 THR A CA 1
ATOM 847 C C . THR A 1 106 ? -6.513 -1.991 18.708 1.00 91.50 106 THR A C 1
ATOM 849 O O . THR A 1 106 ? -7.662 -1.738 18.344 1.00 91.50 106 THR A O 1
ATOM 852 N N . PHE A 1 107 ? -5.481 -2.012 17.860 1.00 92.31 107 PHE A N 1
ATOM 853 C CA . PHE A 1 107 ? -5.596 -1.748 16.427 1.00 92.31 107 PHE A CA 1
ATOM 854 C C . PHE A 1 107 ? -6.575 -2.712 15.751 1.00 92.31 107 PHE A C 1
ATOM 856 O O . PHE A 1 107 ? -7.536 -2.302 15.103 1.00 92.31 107 PHE A O 1
ATOM 863 N N . THR A 1 108 ? -6.357 -4.015 15.922 1.00 94.00 108 THR A N 1
ATOM 864 C CA . THR A 1 108 ? -7.160 -5.034 15.235 1.00 94.00 108 THR A CA 1
ATOM 865 C C . THR A 1 108 ? -8.584 -5.096 15.757 1.00 94.00 108 THR A C 1
ATOM 867 O O . THR A 1 108 ? -9.506 -5.234 14.955 1.00 94.00 108 THR A O 1
ATOM 870 N N . LYS A 1 109 ? -8.790 -4.913 17.065 1.00 93.44 109 LYS A N 1
ATOM 871 C CA . LYS A 1 109 ? -10.125 -4.797 17.652 1.00 93.44 109 LYS A CA 1
ATOM 872 C C . LYS A 1 109 ? -10.902 -3.635 17.041 1.00 93.44 109 LYS A C 1
ATOM 874 O O . LYS A 1 109 ? -12.032 -3.835 16.615 1.00 93.44 109 LYS A O 1
ATOM 879 N N . CYS A 1 110 ? -10.286 -2.460 16.910 1.00 93.75 110 CYS A N 1
ATOM 880 C CA . CYS A 1 110 ? -10.944 -1.302 16.307 1.00 93.75 110 CYS A CA 1
ATOM 881 C C . CYS A 1 110 ? -11.402 -1.561 14.856 1.00 93.75 110 CYS A C 1
ATOM 883 O O . CYS A 1 110 ? -12.483 -1.122 14.471 1.00 93.75 110 CYS A O 1
ATOM 885 N N . LEU A 1 111 ? -10.638 -2.327 14.066 1.00 94.62 111 LEU A N 1
ATOM 886 C CA . LEU A 1 111 ? -11.058 -2.727 12.714 1.00 94.62 111 LEU A CA 1
ATOM 887 C C . LEU A 1 111 ? -12.147 -3.810 12.711 1.00 94.62 111 LEU A C 1
ATOM 889 O O . LEU A 1 111 ? -13.008 -3.810 11.836 1.00 94.62 111 LEU A O 1
ATOM 893 N N . ARG A 1 112 ? -12.105 -4.753 13.658 1.00 94.38 112 ARG A N 1
ATOM 894 C CA . ARG A 1 112 ? -13.100 -5.833 13.770 1.00 94.38 112 ARG A CA 1
ATOM 895 C C . ARG A 1 112 ? -14.452 -5.339 14.273 1.00 94.38 112 ARG A C 1
ATOM 897 O O . ARG A 1 112 ? -15.468 -5.876 13.847 1.00 94.38 112 ARG A O 1
ATOM 904 N N . ASP A 1 113 ? -14.444 -4.347 15.155 1.00 93.19 113 ASP A N 1
ATOM 905 C CA . ASP A 1 113 ? -15.649 -3.776 15.760 1.00 93.19 113 ASP A CA 1
ATOM 906 C C . ASP A 1 113 ? -16.321 -2.738 14.838 1.00 93.19 113 ASP A C 1
ATOM 908 O O . ASP A 1 113 ? -17.432 -2.282 15.114 1.00 93.19 113 ASP A O 1
ATOM 912 N N . ASP A 1 114 ? -15.680 -2.357 13.727 1.00 92.00 114 ASP A N 1
ATOM 913 C CA . ASP A 1 114 ? -16.248 -1.403 12.782 1.00 92.00 114 ASP A CA 1
ATOM 914 C C . ASP A 1 114 ? -17.330 -2.046 11.901 1.00 92.00 114 ASP A C 1
ATOM 916 O O . ASP A 1 114 ? -17.066 -2.927 11.080 1.00 92.00 114 ASP A O 1
ATOM 920 N N . PHE A 1 115 ? -18.571 -1.576 12.044 1.00 91.00 115 PHE A N 1
ATOM 921 C CA . PHE A 1 115 ? -19.742 -2.185 11.410 1.00 91.00 115 PHE A CA 1
ATOM 922 C C . PHE A 1 115 ? -19.696 -2.210 9.873 1.00 91.00 115 PHE A C 1
ATOM 924 O O . PHE A 1 115 ? -20.379 -3.048 9.276 1.00 91.00 115 PHE A O 1
ATOM 931 N N . ILE A 1 116 ? -18.915 -1.325 9.240 1.00 90.75 116 ILE A N 1
ATOM 932 C CA . ILE A 1 116 ? -18.817 -1.205 7.779 1.00 90.75 116 ILE A CA 1
ATOM 933 C C . ILE A 1 116 ? -17.944 -2.327 7.213 1.00 90.75 116 ILE A C 1
ATOM 935 O O . ILE A 1 116 ? -18.301 -2.953 6.215 1.00 90.75 116 ILE A O 1
ATOM 939 N N . ILE A 1 117 ? -16.809 -2.602 7.861 1.00 93.06 117 ILE A N 1
ATOM 940 C CA . ILE A 1 117 ? -15.780 -3.525 7.353 1.00 93.06 117 ILE A CA 1
ATOM 941 C C . ILE A 1 117 ? -15.685 -4.837 8.137 1.00 93.06 117 ILE A C 1
ATOM 943 O O . ILE A 1 117 ? -14.978 -5.742 7.695 1.00 93.06 117 ILE A O 1
ATOM 947 N N . GLN A 1 118 ? -16.402 -4.989 9.257 1.00 93.69 118 GLN A N 1
ATOM 948 C CA . GLN A 1 118 ? -16.320 -6.165 10.138 1.00 93.69 118 GLN A CA 1
ATOM 949 C C . GLN A 1 118 ? -16.423 -7.499 9.387 1.00 93.69 118 GLN A C 1
ATOM 951 O O . GLN A 1 118 ? -15.675 -8.433 9.671 1.00 93.69 118 GLN A O 1
ATOM 956 N N . ASN A 1 119 ? -17.316 -7.592 8.395 1.00 94.00 119 ASN A N 1
ATOM 957 C CA . ASN A 1 119 ? -17.517 -8.815 7.622 1.00 94.00 119 ASN A CA 1
ATOM 958 C C . ASN A 1 119 ? -16.319 -9.093 6.713 1.00 94.00 119 ASN A C 1
ATOM 960 O O . ASN A 1 119 ? -15.832 -10.219 6.674 1.00 94.00 119 ASN A O 1
ATOM 964 N N . GLU A 1 120 ? -15.803 -8.067 6.040 1.00 94.56 120 GLU A N 1
ATOM 965 C CA . GLU A 1 120 ? -14.626 -8.172 5.174 1.00 94.56 120 GLU A CA 1
ATOM 966 C C . GLU A 1 120 ? -13.379 -8.562 5.981 1.00 94.56 120 GLU A C 1
ATOM 968 O O . GLU A 1 120 ? -12.639 -9.465 5.592 1.00 94.56 120 GLU A O 1
ATOM 973 N N . ILE A 1 121 ? -13.194 -7.965 7.163 1.00 95.25 121 ILE A N 1
ATOM 974 C CA . ILE A 1 121 ? -12.096 -8.299 8.079 1.00 95.25 121 ILE A CA 1
ATOM 975 C C . ILE A 1 121 ? -12.242 -9.716 8.637 1.00 95.25 121 ILE A C 1
ATOM 977 O O . ILE A 1 121 ? -11.263 -10.460 8.711 1.00 95.25 121 ILE A O 1
ATOM 981 N N . LYS A 1 122 ? -13.459 -10.133 8.999 1.00 92.44 122 LYS A N 1
ATOM 982 C CA . LYS A 1 122 ? -13.728 -11.501 9.458 1.00 92.44 122 LYS A CA 1
ATOM 983 C C . LYS A 1 122 ? -13.449 -12.532 8.361 1.00 92.44 122 LYS A C 1
ATOM 985 O O . LYS A 1 122 ? -12.886 -13.584 8.661 1.00 92.44 122 LYS A O 1
ATOM 990 N N . ASN A 1 123 ? -13.772 -12.216 7.107 1.00 93.81 123 ASN A N 1
ATOM 991 C CA . ASN A 1 123 ? -13.548 -13.092 5.954 1.00 93.81 123 ASN A CA 1
ATOM 992 C C . ASN A 1 123 ? -12.061 -13.345 5.660 1.00 93.81 123 ASN A C 1
ATOM 994 O O . ASN A 1 123 ? -11.735 -14.372 5.067 1.00 93.81 123 ASN A O 1
ATOM 998 N N . LEU A 1 124 ? -11.152 -12.473 6.117 1.00 91.44 124 LEU A N 1
ATOM 999 C CA . LEU A 1 124 ? -9.707 -12.723 6.033 1.00 91.44 124 LEU A CA 1
ATOM 1000 C C . LEU A 1 124 ? -9.263 -13.925 6.882 1.00 91.44 124 LEU A C 1
ATOM 1002 O O . LEU A 1 124 ? -8.228 -14.519 6.592 1.00 91.44 124 LEU A O 1
ATOM 1006 N N . ASN A 1 125 ? -10.028 -14.291 7.920 1.00 93.44 125 ASN A N 1
ATOM 1007 C CA . ASN A 1 125 ? -9.738 -15.415 8.817 1.00 93.44 125 ASN A CA 1
ATOM 1008 C C . ASN A 1 125 ? -8.303 -15.394 9.398 1.00 93.44 125 ASN A C 1
ATOM 1010 O O . ASN A 1 125 ? -7.616 -16.413 9.482 1.00 93.44 125 ASN A O 1
ATOM 1014 N N . MET A 1 126 ? -7.830 -14.205 9.777 1.00 94.12 126 MET A N 1
ATOM 1015 C CA . MET A 1 126 ? -6.503 -13.982 10.362 1.00 94.12 126 MET A CA 1
ATOM 1016 C C . MET A 1 126 ? -6.601 -13.763 11.875 1.00 94.12 126 MET A C 1
ATOM 1018 O O . MET A 1 126 ? -7.565 -13.163 12.354 1.00 94.12 126 MET A O 1
ATOM 1022 N N . SER A 1 127 ? -5.592 -14.211 12.631 1.00 94.62 127 SER A N 1
ATOM 1023 C CA . SER A 1 127 ? -5.386 -13.773 14.020 1.00 94.62 127 SER A CA 1
ATOM 1024 C C . SER A 1 127 ? -4.943 -12.309 14.059 1.00 94.62 127 SER A C 1
ATOM 1026 O O . SER A 1 127 ? -4.531 -11.766 13.038 1.00 94.62 127 SER A O 1
ATOM 1028 N N . ASP A 1 128 ? -4.991 -11.670 15.226 1.00 92.56 128 ASP A N 1
ATOM 1029 C CA . ASP A 1 128 ? -4.680 -10.238 15.340 1.00 92.56 128 ASP A CA 1
ATOM 1030 C C . ASP A 1 128 ? -3.251 -9.902 14.896 1.00 92.56 128 ASP A C 1
ATOM 1032 O O . ASP A 1 128 ? -3.055 -8.993 14.097 1.00 92.56 128 ASP A O 1
ATOM 1036 N N . HIS A 1 129 ? -2.260 -10.704 15.293 1.00 90.44 129 HIS A N 1
ATOM 1037 C CA . HIS A 1 129 ? -0.890 -10.541 14.794 1.00 90.44 129 HIS A CA 1
ATOM 1038 C C . HIS A 1 129 ? -0.803 -10.668 13.270 1.00 90.44 129 HIS A C 1
ATOM 1040 O O . HIS A 1 129 ? -0.231 -9.805 12.619 1.00 90.44 129 HIS A O 1
ATOM 1046 N N . LYS A 1 130 ? -1.440 -11.688 12.680 1.00 90.38 130 LYS A N 1
ATOM 1047 C CA . LYS A 1 130 ? -1.414 -11.879 11.223 1.00 90.38 130 LYS A CA 1
ATOM 1048 C C . LYS A 1 130 ? -2.124 -10.754 10.472 1.00 90.38 130 LYS A C 1
ATOM 1050 O O . LYS A 1 130 ? -1.664 -10.364 9.407 1.00 90.38 130 LYS A O 1
ATOM 1055 N N . LEU A 1 131 ? -3.237 -10.249 11.007 1.00 92.50 131 LEU A N 1
ATOM 1056 C CA . LEU A 1 131 ? -3.972 -9.131 10.418 1.00 92.50 131 LEU A CA 1
ATOM 1057 C C . LEU A 1 131 ? -3.144 -7.844 10.475 1.00 92.50 131 LEU A C 1
ATOM 1059 O O . LEU A 1 131 ? -3.069 -7.122 9.483 1.00 92.50 131 LEU A O 1
ATOM 1063 N N . TRP A 1 132 ? -2.506 -7.584 11.617 1.00 90.44 132 TRP A N 1
ATOM 1064 C CA . TRP A 1 132 ? -1.565 -6.482 11.776 1.00 90.44 132 TRP A CA 1
ATOM 1065 C C . TRP A 1 132 ? -0.421 -6.587 10.769 1.00 90.44 132 TRP A C 1
ATOM 1067 O O . TRP A 1 132 ? -0.246 -5.673 9.970 1.00 90.44 132 TRP A O 1
ATOM 1077 N N . ASP A 1 133 ? 0.291 -7.715 10.736 1.00 85.94 133 ASP A N 1
ATOM 1078 C CA . ASP A 1 133 ? 1.422 -7.925 9.826 1.00 85.94 133 ASP A CA 1
ATOM 1079 C C . ASP A 1 133 ? 0.994 -7.776 8.361 1.00 85.94 133 ASP A C 1
ATOM 1081 O O . ASP A 1 133 ? 1.676 -7.123 7.571 1.00 85.94 133 ASP A O 1
ATOM 1085 N N . TYR A 1 134 ? -0.178 -8.312 8.001 1.00 87.75 134 TYR A N 1
ATOM 1086 C CA . TYR A 1 134 ? -0.739 -8.181 6.660 1.00 87.75 134 TYR A CA 1
ATOM 1087 C C . TYR A 1 134 ? -0.990 -6.716 6.279 1.00 87.75 134 TYR A C 1
ATOM 1089 O O . TYR A 1 134 ? -0.532 -6.281 5.223 1.00 87.75 134 TYR A O 1
ATOM 1097 N N . ILE A 1 135 ? -1.654 -5.933 7.135 1.00 89.81 135 ILE A N 1
ATOM 1098 C CA . ILE A 1 135 ? -1.936 -4.512 6.870 1.00 89.81 135 ILE A CA 1
ATOM 1099 C C . ILE A 1 135 ? -0.642 -3.686 6.848 1.00 89.81 135 ILE A C 1
ATOM 1101 O O . ILE A 1 135 ? -0.431 -2.873 5.946 1.00 89.81 135 ILE A O 1
ATOM 1105 N N . MET A 1 136 ? 0.257 -3.925 7.802 1.00 85.00 136 MET A N 1
ATOM 1106 C CA . MET A 1 136 ? 1.533 -3.217 7.897 1.00 85.00 136 MET A CA 1
ATOM 1107 C C . MET A 1 136 ? 2.469 -3.559 6.731 1.00 85.00 136 MET A C 1
ATOM 1109 O O . MET A 1 136 ? 3.295 -2.733 6.350 1.00 85.00 136 MET A O 1
ATOM 1113 N N . SER A 1 137 ? 2.300 -4.715 6.078 1.00 81.19 137 SER A N 1
ATOM 1114 C CA . SER A 1 137 ? 3.082 -5.090 4.892 1.00 81.19 137 SER A CA 1
ATOM 1115 C C . SER A 1 137 ? 2.880 -4.162 3.682 1.00 81.19 137 SER A C 1
ATOM 1117 O O . SER A 1 137 ? 3.711 -4.161 2.773 1.00 81.19 137 SER A O 1
ATOM 1119 N N . PHE A 1 138 ? 1.822 -3.340 3.660 1.00 83.62 138 PHE A N 1
ATOM 1120 C CA . PHE A 1 138 ? 1.575 -2.354 2.597 1.00 83.62 138 PHE A CA 1
ATOM 1121 C C . PHE A 1 138 ? 2.349 -1.041 2.789 1.00 83.62 138 PHE A C 1
ATOM 1123 O O . PHE A 1 138 ? 2.520 -0.279 1.839 1.00 83.62 138 PHE A O 1
ATOM 1130 N N . ILE A 1 139 ? 2.871 -0.784 3.986 1.00 80.44 139 ILE A N 1
ATOM 1131 C CA . ILE A 1 139 ? 3.677 0.401 4.303 1.00 80.44 139 ILE A CA 1
ATOM 1132 C C . ILE A 1 139 ? 4.969 0.458 3.473 1.00 80.44 139 ILE A C 1
ATOM 1134 O O . ILE A 1 139 ? 5.137 1.432 2.735 1.00 80.44 139 ILE A O 1
ATOM 1138 N N . PRO A 1 140 ? 5.856 -0.567 3.489 1.00 73.12 140 PRO A N 1
ATOM 1139 C CA . PRO A 1 140 ? 7.034 -0.579 2.618 1.00 73.12 140 PRO A CA 1
ATOM 1140 C C . PRO A 1 140 ? 6.686 -0.364 1.156 1.00 73.12 140 PRO A C 1
ATOM 1142 O O . PRO A 1 140 ? 7.443 0.253 0.404 1.00 73.12 140 PRO A O 1
ATOM 1145 N N . ARG A 1 141 ? 5.523 -0.894 0.764 1.00 79.12 141 ARG A N 1
ATOM 1146 C CA . ARG A 1 141 ? 5.052 -0.829 -0.604 1.00 79.12 141 ARG A CA 1
ATOM 1147 C C . ARG A 1 141 ? 4.774 0.606 -1.029 1.00 79.12 141 ARG A C 1
ATOM 1149 O O . ARG A 1 141 ? 5.219 1.025 -2.093 1.00 79.12 141 ARG A O 1
ATOM 1156 N N . LEU A 1 142 ? 4.075 1.361 -0.186 1.00 81.88 142 LEU A N 1
ATOM 1157 C CA . LEU A 1 142 ? 3.814 2.782 -0.411 1.00 81.88 142 LEU A CA 1
ATOM 1158 C C . LEU A 1 142 ? 5.118 3.588 -0.454 1.00 81.88 142 LEU A C 1
ATOM 1160 O O . LEU A 1 142 ? 5.311 4.369 -1.382 1.00 81.88 142 LEU A O 1
ATOM 1164 N N . VAL A 1 143 ? 6.033 3.352 0.494 1.00 75.50 143 VAL A N 1
ATOM 1165 C CA . VAL A 1 1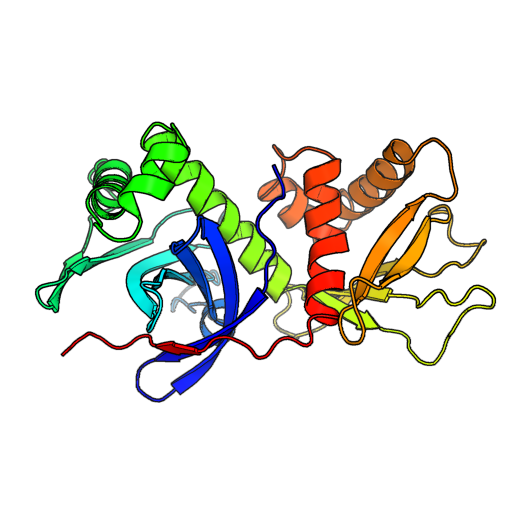43 ? 7.322 4.065 0.573 1.00 75.50 143 VAL A CA 1
ATOM 1166 C C . VAL A 1 143 ? 8.133 3.902 -0.708 1.00 75.50 143 VAL A C 1
ATOM 1168 O O . VAL A 1 143 ? 8.558 4.888 -1.304 1.00 75.50 143 VAL A O 1
ATOM 1171 N N . TYR A 1 144 ? 8.341 2.670 -1.166 1.00 76.19 144 TYR A N 1
ATOM 1172 C CA . TYR A 1 144 ? 9.091 2.418 -2.397 1.00 76.19 144 TYR A CA 1
ATOM 1173 C C . TYR A 1 144 ? 8.438 3.088 -3.611 1.00 76.19 144 TYR A C 1
ATOM 1175 O O . TYR A 1 144 ? 9.135 3.744 -4.376 1.00 76.19 144 TYR A O 1
ATOM 1183 N N . LEU A 1 145 ? 7.111 2.984 -3.765 1.00 80.38 145 LEU A N 1
ATOM 1184 C CA . LEU A 1 145 ? 6.406 3.553 -4.919 1.00 80.38 145 LEU A CA 1
ATOM 1185 C C . LEU A 1 145 ? 6.478 5.085 -4.965 1.00 80.38 145 LEU A C 1
ATOM 1187 O O . LEU A 1 145 ? 6.529 5.642 -6.054 1.00 80.38 145 LEU A O 1
ATOM 1191 N N . PHE A 1 146 ? 6.577 5.767 -3.819 1.00 75.75 146 PHE A N 1
ATOM 1192 C CA . PHE A 1 146 ? 6.866 7.207 -3.780 1.00 75.75 146 PHE A CA 1
ATOM 1193 C C . PHE A 1 146 ? 8.280 7.568 -4.237 1.00 75.75 146 PHE A C 1
ATOM 1195 O O . PHE A 1 146 ? 8.530 8.701 -4.644 1.00 75.75 146 PHE A O 1
ATOM 1202 N N . ASN A 1 147 ? 9.209 6.620 -4.170 1.00 70.88 147 ASN A N 1
ATOM 1203 C CA . ASN A 1 147 ? 10.584 6.824 -4.603 1.00 70.88 147 ASN A CA 1
ATOM 1204 C C . ASN A 1 147 ? 10.819 6.333 -6.025 1.00 70.88 147 ASN A C 1
ATOM 1206 O O . ASN A 1 147 ? 11.930 6.472 -6.516 1.00 70.88 147 ASN A O 1
ATOM 1210 N N . VAL A 1 148 ? 9.807 5.800 -6.709 1.00 74.19 148 VAL A N 1
ATOM 1211 C CA . VAL A 1 148 ? 9.938 5.265 -8.062 1.00 74.19 148 VAL A CA 1
ATOM 1212 C C . VAL A 1 148 ? 9.121 6.109 -9.034 1.00 74.19 148 VAL A C 1
ATOM 1214 O O . VAL A 1 148 ? 7.913 6.266 -8.884 1.00 74.19 148 VAL A O 1
ATOM 1217 N N . ILE A 1 149 ? 9.772 6.609 -10.080 1.00 73.94 149 ILE A N 1
ATOM 1218 C CA . ILE A 1 149 ? 9.123 7.231 -11.232 1.00 73.94 149 ILE A CA 1
ATOM 1219 C C . ILE A 1 149 ? 9.221 6.270 -12.407 1.00 73.94 149 ILE A C 1
ATOM 1221 O O . ILE A 1 149 ? 10.258 5.665 -12.655 1.00 73.94 149 ILE A O 1
ATOM 1225 N N . THR A 1 150 ? 8.131 6.133 -13.155 1.00 75.38 150 THR A N 1
ATOM 1226 C CA . THR A 1 150 ? 8.144 5.401 -14.421 1.00 75.38 150 THR A CA 1
ATOM 1227 C C . THR A 1 150 ? 7.946 6.372 -15.575 1.00 75.38 150 THR A C 1
ATOM 1229 O O . THR A 1 150 ? 6.901 7.009 -15.691 1.00 75.38 150 THR A O 1
ATOM 1232 N N . ASN A 1 151 ? 8.953 6.465 -16.437 1.00 72.38 151 ASN A N 1
ATOM 1233 C CA . ASN A 1 151 ? 8.953 7.281 -17.639 1.00 72.38 151 ASN A CA 1
ATOM 1234 C C . ASN A 1 151 ? 8.591 6.421 -18.851 1.00 72.38 151 ASN A C 1
ATOM 1236 O O . ASN A 1 151 ? 9.286 5.462 -19.202 1.00 72.38 151 ASN A O 1
ATOM 1240 N N . LYS A 1 152 ? 7.483 6.777 -19.499 1.00 71.12 152 LYS A N 1
ATOM 1241 C CA . LYS A 1 152 ? 7.010 6.134 -20.722 1.00 71.12 152 LYS A CA 1
ATOM 1242 C C . LYS A 1 152 ? 7.687 6.787 -21.927 1.00 71.12 152 LYS A C 1
ATOM 1244 O O . LYS A 1 152 ? 7.503 7.975 -22.178 1.00 71.12 152 LYS A O 1
ATOM 1249 N N . ASN A 1 153 ? 8.458 6.021 -22.694 1.00 66.94 153 ASN A N 1
ATOM 1250 C CA . ASN A 1 153 ? 9.176 6.538 -23.861 1.00 66.94 153 ASN A CA 1
ATOM 1251 C C . ASN A 1 153 ? 8.266 6.562 -25.105 1.00 66.94 153 ASN A C 1
ATOM 1253 O O . ASN A 1 153 ? 8.484 5.824 -26.065 1.00 66.94 153 ASN A O 1
ATOM 1257 N N . GLU A 1 154 ? 7.238 7.417 -25.092 1.00 55.69 154 GLU A N 1
ATOM 1258 C CA . GLU A 1 154 ? 6.180 7.467 -26.121 1.00 55.69 154 GLU A CA 1
ATOM 1259 C C . GLU A 1 154 ? 6.684 7.787 -27.542 1.00 55.69 154 GLU A C 1
ATOM 1261 O O . GLU A 1 154 ? 6.037 7.421 -28.518 1.00 55.69 154 GLU A O 1
ATOM 1266 N N . GLY A 1 155 ? 7.865 8.401 -27.678 1.00 51.25 155 GLY A N 1
ATOM 1267 C CA . GLY A 1 155 ? 8.490 8.704 -28.973 1.00 51.25 155 GLY A CA 1
ATOM 1268 C C . GLY A 1 155 ? 9.244 7.540 -29.630 1.00 51.25 155 GLY A C 1
ATOM 1269 O O . GLY A 1 155 ? 9.753 7.697 -30.736 1.00 51.25 155 GLY A O 1
ATOM 1270 N N . LYS A 1 156 ? 9.348 6.383 -28.963 1.00 50.72 156 LYS A N 1
ATOM 1271 C CA . LYS A 1 156 ? 10.012 5.175 -29.478 1.00 50.72 156 LYS A CA 1
ATOM 1272 C C . LYS A 1 156 ? 9.022 4.014 -29.482 1.00 50.72 156 LYS A C 1
ATOM 1274 O O . LYS A 1 156 ? 9.195 3.048 -28.746 1.00 50.72 156 LYS A O 1
ATOM 1279 N N . SER A 1 157 ? 7.962 4.125 -30.284 1.00 50.31 157 SER A N 1
ATOM 1280 C CA . SER A 1 157 ? 7.158 2.946 -30.607 1.00 50.31 157 SER A CA 1
ATOM 1281 C C . SER A 1 157 ? 8.046 1.989 -31.392 1.00 50.31 157 SER A C 1
ATOM 1283 O O . SER A 1 157 ? 8.601 2.348 -32.431 1.00 50.31 157 SER A O 1
ATOM 1285 N N . LEU A 1 158 ? 8.252 0.805 -30.832 1.00 55.81 158 LEU A N 1
ATOM 1286 C CA . LEU A 1 158 ? 9.014 -0.250 -31.483 1.00 55.81 158 LEU A CA 1
ATOM 1287 C C . LEU A 1 158 ? 8.138 -0.894 -32.562 1.00 55.81 158 LEU A C 1
ATOM 1289 O O . LEU A 1 158 ? 6.912 -0.811 -32.490 1.00 55.81 158 LEU A O 1
ATOM 1293 N N . GLU A 1 159 ? 8.752 -1.568 -33.536 1.00 49.84 159 GLU A N 1
ATOM 1294 C CA . GLU A 1 159 ? 8.062 -2.156 -34.702 1.00 49.84 159 GLU A CA 1
ATOM 1295 C C . GLU A 1 159 ? 6.899 -3.106 -34.335 1.00 49.84 159 GLU A C 1
ATOM 1297 O O . GLU A 1 159 ? 6.011 -3.338 -35.150 1.00 49.84 159 GLU A O 1
ATOM 1302 N N . ASN A 1 160 ? 6.844 -3.583 -33.085 1.00 51.62 160 ASN A N 1
ATOM 1303 C CA . ASN A 1 160 ? 5.817 -4.489 -32.565 1.00 51.62 160 ASN A CA 1
ATOM 1304 C C . ASN A 1 160 ? 4.711 -3.809 -31.728 1.00 51.62 160 ASN A C 1
ATOM 1306 O O . ASN A 1 160 ? 3.883 -4.502 -31.138 1.00 51.62 160 ASN A O 1
ATOM 1310 N N . GLY A 1 161 ? 4.689 -2.474 -31.636 1.00 49.38 161 GLY A N 1
ATOM 1311 C CA . GLY A 1 161 ? 3.722 -1.733 -30.811 1.00 49.38 161 GLY A CA 1
ATOM 1312 C C . GLY A 1 161 ? 4.042 -1.711 -29.310 1.00 49.38 161 GLY A C 1
ATOM 1313 O O . GLY A 1 161 ? 3.243 -1.204 -28.522 1.00 49.38 161 GLY A O 1
ATOM 1314 N N . ASP A 1 162 ? 5.212 -2.223 -28.916 1.00 51.66 162 ASP A N 1
ATOM 1315 C CA . ASP A 1 162 ? 5.721 -2.143 -27.547 1.00 51.66 162 ASP A CA 1
ATOM 1316 C C . ASP A 1 162 ? 6.118 -0.702 -27.196 1.00 51.66 162 ASP A C 1
ATOM 1318 O O . ASP A 1 162 ? 6.689 0.028 -28.016 1.00 51.66 162 ASP A O 1
ATOM 1322 N N . ILE A 1 163 ? 5.835 -0.302 -25.953 1.00 54.78 163 ILE A N 1
ATOM 1323 C CA . ILE A 1 163 ? 6.231 0.998 -25.409 1.00 54.78 163 ILE A CA 1
ATOM 1324 C C . ILE A 1 163 ? 7.322 0.763 -24.359 1.00 54.78 163 ILE A C 1
ATOM 1326 O O . ILE A 1 163 ? 7.039 0.124 -23.343 1.00 54.78 163 ILE A O 1
ATOM 1330 N N . PRO A 1 164 ? 8.554 1.260 -24.568 1.00 65.44 164 PRO A N 1
ATOM 1331 C CA . PRO A 1 164 ? 9.614 1.090 -23.592 1.00 65.44 164 PRO A CA 1
ATOM 1332 C C . PRO A 1 164 ? 9.334 1.923 -22.337 1.00 65.44 164 PRO A C 1
ATOM 1334 O O . PRO A 1 164 ? 8.937 3.090 -22.424 1.00 65.44 164 PRO A O 1
ATOM 1337 N N . PHE A 1 165 ? 9.599 1.337 -21.172 1.00 66.25 165 PHE A N 1
ATOM 1338 C CA . PHE A 1 165 ? 9.472 2.000 -19.875 1.00 66.25 165 PHE A CA 1
ATOM 1339 C C . PHE A 1 165 ? 10.845 2.130 -19.221 1.00 66.25 165 PHE A C 1
ATOM 1341 O O . PHE A 1 165 ? 11.600 1.164 -19.153 1.00 66.25 165 PHE A O 1
ATOM 1348 N N . ASN A 1 166 ? 11.154 3.311 -18.702 1.00 68.19 166 ASN A N 1
ATOM 1349 C CA . ASN A 1 166 ? 12.251 3.482 -17.759 1.00 68.19 166 ASN A CA 1
ATOM 1350 C C . ASN A 1 166 ? 11.657 3.579 -16.361 1.00 68.19 166 ASN A C 1
ATOM 1352 O O . ASN A 1 166 ? 10.751 4.376 -16.135 1.00 68.19 166 ASN A O 1
ATOM 1356 N N . ILE A 1 167 ? 12.148 2.756 -15.448 1.00 69.75 167 ILE A N 1
ATOM 1357 C CA . ILE A 1 167 ? 11.846 2.837 -14.027 1.00 69.75 167 ILE A CA 1
ATOM 1358 C C . ILE A 1 167 ? 13.065 3.482 -13.374 1.00 69.75 167 ILE A C 1
ATOM 1360 O O . ILE A 1 167 ? 14.153 2.901 -13.321 1.00 69.75 167 ILE A O 1
ATOM 1364 N N . ASP A 1 168 ? 12.876 4.707 -12.911 1.00 69.50 168 ASP A N 1
ATOM 1365 C CA . ASP A 1 168 ? 13.879 5.517 -12.241 1.00 69.50 168 ASP A CA 1
ATOM 1366 C C . ASP A 1 168 ? 13.547 5.581 -10.753 1.00 69.50 168 ASP A C 1
ATOM 1368 O O . ASP A 1 168 ? 12.384 5.688 -10.372 1.00 69.50 168 ASP A O 1
ATOM 1372 N N . VAL A 1 169 ? 14.560 5.531 -9.893 1.00 66.44 169 VAL A N 1
ATOM 1373 C CA . VAL A 1 169 ? 14.357 5.568 -8.443 1.00 66.44 169 VAL A CA 1
ATOM 1374 C C . VAL A 1 169 ? 15.145 6.708 -7.822 1.00 66.44 169 VAL A C 1
ATOM 1376 O O . VAL A 1 169 ? 16.308 6.950 -8.160 1.00 66.44 169 VAL A O 1
ATOM 1379 N N . LYS A 1 170 ? 14.477 7.432 -6.928 1.00 63.12 170 LYS A N 1
ATOM 1380 C CA . LYS A 1 170 ? 15.019 8.534 -6.147 1.00 63.12 170 LYS A CA 1
ATOM 1381 C C . LYS A 1 170 ? 15.987 7.986 -5.111 1.00 63.12 170 LYS A C 1
ATOM 1383 O O . LYS A 1 170 ? 15.673 7.033 -4.397 1.00 63.12 170 LYS A O 1
ATOM 1388 N N . ASN A 1 171 ? 17.155 8.609 -5.001 1.00 56.28 171 ASN A N 1
ATOM 1389 C CA . ASN A 1 171 ? 18.052 8.310 -3.896 1.00 56.28 171 ASN A CA 1
ATOM 1390 C C . ASN A 1 171 ? 17.493 8.926 -2.600 1.00 56.28 171 ASN A C 1
ATOM 1392 O O . ASN A 1 171 ? 17.280 10.133 -2.538 1.00 56.28 171 ASN A O 1
ATOM 1396 N N . MET A 1 172 ? 17.263 8.107 -1.570 1.00 50.56 172 MET A N 1
ATOM 1397 C CA . MET A 1 172 ? 16.845 8.579 -0.241 1.00 50.56 172 MET A CA 1
ATOM 1398 C C . MET A 1 172 ? 17.997 9.174 0.584 1.00 50.56 172 MET A C 1
ATOM 1400 O O . MET A 1 172 ? 17.754 9.868 1.570 1.00 50.56 172 MET A O 1
ATOM 1404 N N . TYR A 1 173 ? 19.245 8.877 0.213 1.00 49.19 173 TYR A N 1
ATOM 1405 C CA . TYR A 1 173 ? 20.441 9.284 0.954 1.00 49.19 173 TYR A CA 1
ATOM 1406 C C . TYR A 1 173 ? 21.132 10.518 0.366 1.00 49.19 173 TYR A C 1
ATOM 1408 O O . TYR A 1 173 ? 21.945 11.129 1.056 1.00 49.19 173 TYR A O 1
ATOM 1416 N N . ASP A 1 174 ? 20.788 10.916 -0.863 1.00 43.44 174 ASP A N 1
ATOM 1417 C CA . ASP A 1 174 ? 21.280 12.161 -1.453 1.00 43.44 174 ASP A CA 1
ATOM 1418 C C . ASP A 1 174 ? 20.261 13.280 -1.216 1.00 43.44 174 ASP A C 1
ATOM 1420 O O . ASP A 1 174 ? 19.096 13.189 -1.599 1.00 43.44 174 ASP A O 1
ATOM 1424 N N . ALA A 1 175 ? 20.712 14.366 -0.585 1.00 41.81 175 ALA A N 1
ATOM 1425 C CA . ALA A 1 175 ? 19.917 15.582 -0.405 1.00 41.81 175 ALA A CA 1
ATOM 1426 C C . ALA A 1 175 ? 19.581 16.265 -1.747 1.00 41.81 175 ALA A C 1
ATOM 1428 O O . ALA A 1 175 ? 18.618 17.027 -1.845 1.00 41.81 175 ALA A O 1
ATOM 1429 N N . GLU A 1 176 ? 20.362 15.978 -2.789 1.00 45.25 176 GLU A N 1
ATOM 1430 C CA . GLU A 1 176 ? 20.058 16.352 -4.162 1.00 45.25 176 GLU A CA 1
ATOM 1431 C C . GLU A 1 176 ? 19.071 15.334 -4.735 1.00 45.25 176 GLU A C 1
ATOM 1433 O O . GLU A 1 176 ? 19.341 14.137 -4.759 1.00 45.25 176 GLU A O 1
ATOM 1438 N N . SER A 1 177 ? 17.906 15.803 -5.181 1.00 51.03 177 SER A N 1
ATOM 1439 C CA . SER A 1 177 ? 16.773 14.991 -5.655 1.00 51.03 177 SER A CA 1
ATOM 1440 C C . SER A 1 177 ? 17.033 14.296 -7.004 1.00 51.03 177 SER A C 1
ATOM 1442 O O . SER A 1 177 ? 16.222 14.384 -7.925 1.00 51.03 177 SER A O 1
ATOM 1444 N N . ASN A 1 178 ? 18.172 13.624 -7.149 1.00 55.47 178 ASN A N 1
ATOM 1445 C CA . ASN A 1 178 ? 18.612 13.020 -8.394 1.00 55.47 178 ASN A CA 1
ATOM 1446 C C . ASN A 1 178 ? 18.044 11.599 -8.511 1.00 55.47 178 ASN A C 1
ATOM 1448 O O . ASN A 1 178 ? 18.368 10.698 -7.732 1.00 55.47 178 ASN A O 1
ATOM 1452 N N . TYR A 1 179 ? 17.184 11.399 -9.508 1.00 57.81 179 TYR A N 1
ATOM 1453 C CA . TYR A 1 179 ? 16.694 10.081 -9.899 1.00 57.81 179 TYR A CA 1
ATOM 1454 C C . TYR A 1 179 ? 17.782 9.334 -10.670 1.00 57.81 179 TYR A C 1
ATOM 1456 O O . TYR A 1 179 ? 18.486 9.913 -11.496 1.00 57.81 179 TYR A O 1
ATOM 1464 N N . SER A 1 180 ? 17.942 8.043 -10.390 1.00 52.91 180 SER A N 1
ATOM 1465 C CA . SER A 1 180 ? 18.822 7.156 -11.157 1.00 52.91 180 SER A CA 1
ATOM 1466 C C . SER A 1 180 ? 17.988 6.084 -11.838 1.00 52.91 180 SER A C 1
ATOM 1468 O O . SER A 1 180 ? 17.111 5.501 -11.200 1.00 52.91 180 SER A O 1
ATOM 1470 N N . THR A 1 181 ? 18.276 5.795 -13.107 1.00 54.22 181 THR A N 1
ATOM 1471 C CA . THR A 1 181 ? 17.630 4.686 -13.810 1.00 54.22 181 THR A CA 1
ATOM 1472 C C . THR A 1 181 ? 18.004 3.378 -13.137 1.00 54.22 181 THR A C 1
ATOM 1474 O O . THR A 1 181 ? 19.163 2.958 -13.144 1.00 54.22 181 THR A O 1
ATOM 1477 N N . LEU A 1 182 ? 17.000 2.774 -12.508 1.00 56.03 182 LEU A N 1
ATOM 1478 C CA . LEU A 1 182 ? 17.096 1.475 -11.862 1.00 56.03 182 LEU A CA 1
ATOM 1479 C C . LEU A 1 182 ? 16.962 0.376 -12.906 1.00 56.03 182 LEU A C 1
ATOM 1481 O O . LEU A 1 182 ? 17.666 -0.626 -12.857 1.00 56.03 182 LEU A O 1
ATOM 1485 N N . PHE A 1 183 ? 16.025 0.561 -13.832 1.00 56.03 183 PHE A N 1
ATOM 1486 C CA . PHE A 1 183 ? 15.695 -0.451 -14.810 1.00 56.03 183 PHE A CA 1
ATOM 1487 C C . PHE A 1 183 ? 15.164 0.196 -16.083 1.00 56.03 183 PHE A C 1
ATOM 1489 O O . PHE A 1 183 ? 14.266 1.034 -16.042 1.00 56.03 183 PHE A O 1
ATOM 1496 N N . SER A 1 184 ? 15.715 -0.197 -17.227 1.00 53.66 184 SER A N 1
ATOM 1497 C CA . SER A 1 184 ? 15.221 0.222 -18.535 1.00 53.66 184 SER A CA 1
ATOM 1498 C C . SER A 1 184 ? 14.649 -0.991 -19.250 1.00 53.66 184 SER A C 1
ATOM 1500 O O . SER A 1 184 ? 15.381 -1.875 -19.693 1.00 53.66 184 SER A O 1
ATOM 1502 N N . LEU A 1 185 ? 13.325 -1.029 -19.374 1.00 56.25 185 LEU A N 1
ATOM 1503 C CA . LEU A 1 185 ? 12.620 -1.955 -20.251 1.00 56.25 185 LEU A CA 1
ATOM 1504 C C . LEU A 1 185 ? 12.709 -1.407 -21.670 1.00 56.25 185 LEU A C 1
ATOM 1506 O O . LEU A 1 185 ? 11.768 -0.806 -22.190 1.00 56.25 185 LEU A O 1
ATOM 1510 N N . THR A 1 186 ? 13.870 -1.587 -22.289 1.00 49.06 186 THR A N 1
ATOM 1511 C CA . THR A 1 186 ? 14.009 -1.455 -23.739 1.00 49.06 186 THR A CA 1
ATOM 1512 C C . THR A 1 186 ? 13.937 -2.851 -24.335 1.00 49.06 186 THR A C 1
ATOM 1514 O O . THR A 1 186 ? 14.595 -3.763 -23.846 1.00 49.06 186 THR A O 1
ATOM 1517 N N . THR A 1 187 ? 13.183 -3.048 -25.416 1.00 41.50 187 THR A N 1
ATOM 1518 C CA . THR A 1 187 ? 13.217 -4.314 -26.176 1.00 41.50 187 THR A CA 1
ATOM 1519 C C . THR A 1 187 ? 14.510 -4.439 -26.991 1.00 41.50 187 THR A C 1
ATOM 1521 O O . THR A 1 187 ? 14.506 -4.997 -28.087 1.00 41.50 187 THR A O 1
ATOM 1524 N N . ASN A 1 188 ? 15.607 -3.834 -26.532 1.00 34.97 188 ASN A N 1
ATOM 1525 C CA . ASN A 1 188 ? 16.844 -3.809 -27.278 1.00 34.97 188 ASN A CA 1
ATOM 1526 C C . ASN A 1 188 ? 17.461 -5.216 -27.209 1.00 34.97 188 ASN A C 1
ATOM 1528 O O . ASN A 1 188 ? 17.839 -5.632 -26.114 1.00 34.97 188 ASN A O 1
ATOM 1532 N N . PRO A 1 189 ? 17.608 -5.939 -28.335 1.00 35.00 189 PRO A N 1
ATOM 1533 C CA . PRO A 1 189 ? 18.188 -7.287 -28.359 1.00 35.00 189 PRO A CA 1
ATOM 1534 C C . PRO A 1 189 ? 19.652 -7.344 -27.880 1.00 35.00 189 PRO A C 1
ATOM 1536 O O . PRO A 1 189 ? 20.228 -8.422 -27.801 1.00 35.00 189 PRO A O 1
ATOM 1539 N N . SER A 1 190 ? 20.258 -6.192 -27.567 1.00 33.16 190 SER A N 1
ATOM 1540 C CA . SER A 1 190 ? 21.611 -6.058 -27.017 1.00 33.16 190 SER A CA 1
ATOM 1541 C C . SER A 1 190 ? 21.669 -5.792 -25.504 1.00 33.16 190 SER A C 1
ATOM 1543 O O . SER A 1 190 ? 22.760 -5.765 -24.941 1.00 33.16 190 SER A O 1
ATOM 1545 N N . CYS A 1 191 ? 20.530 -5.625 -24.819 1.00 36.28 191 CYS A N 1
ATOM 1546 C CA . CYS A 1 191 ? 20.489 -5.754 -23.362 1.00 36.28 191 CYS A CA 1
ATOM 1547 C C . CYS A 1 191 ? 20.405 -7.245 -23.020 1.00 36.28 191 CYS A C 1
ATOM 1549 O O . CYS A 1 191 ? 19.433 -7.904 -23.373 1.00 36.28 191 CYS A O 1
ATOM 1551 N N . GLU A 1 192 ? 21.394 -7.775 -22.295 1.00 37.03 192 GLU A N 1
ATOM 1552 C CA . GLU A 1 192 ? 21.429 -9.177 -21.830 1.00 37.03 192 GLU A CA 1
ATOM 1553 C C . GLU A 1 192 ? 20.237 -9.560 -20.920 1.00 37.03 192 GLU A C 1
ATOM 1555 O O . GLU A 1 192 ? 20.045 -10.729 -20.588 1.00 37.03 192 GLU A O 1
ATOM 1560 N N . PHE A 1 193 ? 19.384 -8.597 -20.555 1.00 40.62 193 PHE A N 1
ATOM 1561 C CA . PHE A 1 193 ? 18.074 -8.838 -19.956 1.00 40.62 193 PHE A CA 1
ATOM 1562 C C . PHE A 1 193 ? 17.038 -9.118 -21.051 1.00 40.62 193 PHE A C 1
ATOM 1564 O O . PHE A 1 193 ? 16.343 -8.239 -21.553 1.00 40.62 193 PHE A O 1
ATOM 1571 N N . VAL A 1 194 ? 16.999 -10.396 -21.405 1.00 46.56 194 VAL A N 1
ATOM 1572 C CA . VAL A 1 194 ? 16.115 -11.095 -22.338 1.00 46.56 194 VAL A CA 1
ATOM 1573 C C . VAL A 1 194 ? 14.682 -10.533 -22.450 1.00 46.56 194 VAL A C 1
ATOM 1575 O O . VAL A 1 194 ? 14.005 -10.229 -21.471 1.00 46.56 194 VAL A O 1
ATOM 1578 N N . THR A 1 195 ? 14.217 -10.472 -23.698 1.00 46.03 195 THR A N 1
ATOM 1579 C CA . THR A 1 195 ? 12.958 -9.926 -24.219 1.00 46.03 195 THR A CA 1
ATOM 1580 C C . THR A 1 195 ? 11.689 -10.466 -23.545 1.00 46.03 195 THR A C 1
ATOM 1582 O O . THR A 1 195 ? 11.287 -11.609 -23.749 1.00 46.03 195 THR A O 1
ATOM 1585 N N . GLY A 1 196 ? 10.991 -9.611 -22.800 1.00 45.12 196 GLY A N 1
ATOM 1586 C CA . GLY A 1 196 ? 9.551 -9.727 -22.562 1.00 45.12 196 GLY A CA 1
ATOM 1587 C C . GLY A 1 196 ? 8.839 -8.529 -23.186 1.00 45.12 196 GLY A C 1
ATOM 1588 O O . GLY A 1 196 ? 9.413 -7.443 -23.255 1.00 45.12 196 GLY A O 1
ATOM 1589 N N . ARG A 1 197 ? 7.612 -8.725 -23.669 1.00 49.44 197 ARG A N 1
ATOM 1590 C CA . ARG A 1 197 ? 6.794 -7.686 -24.308 1.00 49.44 197 ARG A CA 1
ATOM 1591 C C . ARG A 1 197 ? 5.618 -7.301 -23.419 1.00 49.44 197 ARG A C 1
ATOM 1593 O O . ARG A 1 197 ? 5.062 -8.151 -22.724 1.00 49.44 197 ARG A O 1
ATOM 1600 N N . PHE A 1 198 ? 5.221 -6.034 -23.444 1.00 50.88 198 PHE A N 1
ATOM 1601 C CA . PHE A 1 198 ? 4.047 -5.566 -22.710 1.00 50.88 198 PHE A CA 1
ATOM 1602 C C . PHE A 1 198 ? 2.898 -5.388 -23.684 1.00 50.88 198 PHE A C 1
ATOM 1604 O O . PHE A 1 198 ? 2.822 -4.404 -24.416 1.00 50.88 198 PHE A O 1
ATOM 1611 N N . VAL A 1 199 ? 1.973 -6.340 -23.670 1.00 55.91 199 VAL A N 1
ATOM 1612 C CA . VAL A 1 199 ? 0.824 -6.292 -24.567 1.00 55.91 199 VAL A CA 1
ATOM 1613 C C . VAL A 1 199 ? -0.266 -5.466 -23.907 1.00 55.91 199 VAL A C 1
ATOM 1615 O O . VAL A 1 199 ? -0.757 -5.803 -22.826 1.00 55.91 199 VAL A O 1
ATOM 1618 N N . LYS A 1 200 ? -0.666 -4.379 -24.570 1.00 59.59 200 LYS A N 1
ATOM 1619 C CA . LYS A 1 200 ? -1.871 -3.637 -24.205 1.00 59.59 200 LYS A CA 1
ATOM 1620 C C . LYS A 1 200 ? -3.076 -4.560 -24.387 1.00 59.59 200 LYS A C 1
ATOM 1622 O O . LYS A 1 200 ? -3.449 -4.885 -25.514 1.00 59.59 200 LYS A O 1
ATOM 1627 N N . LYS A 1 201 ? -3.702 -4.972 -23.289 1.00 58.16 201 LYS A N 1
ATOM 1628 C CA . LYS A 1 201 ? -4.980 -5.682 -23.305 1.00 58.16 201 LYS A CA 1
ATOM 1629 C C . LYS A 1 201 ? -6.119 -4.696 -23.110 1.00 58.16 201 LYS A C 1
ATOM 1631 O O . LYS A 1 201 ? -6.086 -3.839 -22.230 1.00 58.16 201 LYS A O 1
ATOM 1636 N N . ILE A 1 202 ? -7.129 -4.823 -23.960 1.00 62.00 202 ILE A N 1
ATOM 1637 C CA . ILE A 1 202 ? -8.318 -3.974 -23.980 1.00 62.00 202 ILE A CA 1
ATOM 1638 C C . ILE A 1 202 ? -9.426 -4.717 -23.223 1.00 62.00 202 ILE A C 1
ATOM 1640 O O . ILE A 1 202 ? -9.792 -5.820 -23.623 1.00 62.00 202 ILE A O 1
ATOM 1644 N N . ILE A 1 203 ? -9.948 -4.133 -22.136 1.00 52.34 203 ILE A N 1
ATOM 1645 C CA . ILE A 1 203 ? -11.070 -4.691 -21.343 1.00 52.34 203 ILE A CA 1
ATOM 1646 C C . ILE A 1 203 ? -12.383 -3.921 -21.596 1.00 52.34 203 ILE A C 1
ATOM 1648 O O . ILE A 1 203 ? -13.331 -3.997 -20.820 1.00 52.34 203 ILE A O 1
ATOM 1652 N N . GLY A 1 204 ? -12.459 -3.126 -22.660 1.00 45.12 204 GLY A N 1
ATOM 1653 C CA . GLY A 1 204 ? -13.649 -2.344 -22.993 1.00 45.12 204 GLY A CA 1
ATOM 1654 C C . GLY A 1 204 ? -13.335 -1.225 -23.976 1.00 45.12 204 GLY A C 1
ATOM 1655 O O . GLY A 1 204 ? -12.201 -1.101 -24.425 1.00 45.12 204 GLY A O 1
ATOM 1656 N N . LYS A 1 205 ? -14.332 -0.397 -24.307 1.00 43.84 205 LYS A N 1
ATOM 1657 C CA . LYS A 1 205 ? -14.141 0.727 -25.241 1.00 43.84 205 LYS A CA 1
ATOM 1658 C C . LYS A 1 205 ? -13.088 1.734 -24.762 1.00 43.84 205 LYS A C 1
ATOM 1660 O O . LYS A 1 205 ? -12.322 2.210 -25.589 1.00 43.84 205 LYS A O 1
ATOM 1665 N N . ASP A 1 206 ? -13.005 1.955 -23.449 1.00 36.84 206 ASP A N 1
ATOM 1666 C CA . ASP A 1 206 ? -12.172 3.018 -22.866 1.00 36.84 206 ASP A CA 1
ATOM 1667 C C . ASP A 1 206 ? -11.131 2.511 -21.852 1.00 36.84 206 ASP A C 1
ATOM 1669 O O . ASP A 1 206 ? -10.297 3.280 -21.385 1.00 36.84 206 ASP A O 1
ATOM 1673 N N . ASN A 1 207 ? -11.130 1.210 -21.534 1.00 40.50 207 ASN A N 1
ATOM 1674 C CA . ASN A 1 207 ? -10.259 0.637 -20.507 1.00 40.50 207 ASN A CA 1
ATOM 1675 C C . ASN A 1 207 ? -9.243 -0.328 -21.111 1.00 40.50 207 ASN A C 1
ATOM 1677 O O . ASN A 1 207 ? -9.589 -1.314 -21.768 1.00 40.50 207 ASN A O 1
ATOM 1681 N N . SER A 1 208 ? -7.971 -0.078 -20.825 1.00 48.28 208 SER A N 1
ATOM 1682 C CA . SER A 1 208 ? -6.872 -0.960 -21.201 1.00 48.28 208 SER A CA 1
ATOM 1683 C C . SER A 1 208 ? -5.837 -1.039 -20.095 1.00 48.28 208 SER A C 1
ATOM 1685 O O . SER A 1 208 ? -5.589 -0.044 -19.422 1.00 48.28 208 SER A O 1
ATOM 1687 N N . TYR A 1 209 ? -5.191 -2.190 -19.965 1.00 53.25 209 TYR A N 1
ATOM 1688 C CA . TYR A 1 209 ? -4.038 -2.378 -19.093 1.00 53.25 209 TYR A CA 1
ATOM 1689 C C . TYR A 1 209 ? -2.894 -3.008 -19.883 1.00 53.25 209 TYR A C 1
ATOM 1691 O O . TYR A 1 209 ? -3.109 -3.612 -20.933 1.00 53.25 209 TYR A O 1
ATOM 1699 N N . TYR A 1 210 ? -1.671 -2.862 -19.387 1.00 55.50 210 TYR A N 1
ATOM 1700 C CA . TYR A 1 210 ? -0.511 -3.537 -19.958 1.00 55.50 210 TYR A CA 1
ATOM 1701 C C . TYR A 1 210 ? -0.241 -4.810 -19.162 1.00 55.50 210 TYR A C 1
ATOM 1703 O O . TYR A 1 210 ? -0.099 -4.768 -17.939 1.00 55.50 210 TYR A O 1
ATOM 1711 N N . GLU A 1 211 ? -0.182 -5.941 -19.859 1.00 58.09 211 GLU A N 1
ATOM 1712 C CA . GLU A 1 211 ? 0.198 -7.229 -19.285 1.00 58.09 211 GLU A CA 1
ATOM 1713 C C . GLU A 1 211 ? 1.585 -7.616 -19.790 1.00 58.09 211 GLU A C 1
ATOM 1715 O O . GLU A 1 211 ? 1.863 -7.528 -20.988 1.00 58.09 211 GLU A O 1
ATOM 1720 N N . TYR A 1 212 ? 2.449 -8.055 -18.880 1.00 57.56 212 TYR A N 1
ATOM 1721 C CA . TYR A 1 212 ? 3.743 -8.611 -19.248 1.00 57.56 212 TYR A CA 1
ATOM 1722 C C . TYR A 1 212 ? 3.555 -9.998 -19.876 1.00 57.56 212 TYR A C 1
ATOM 1724 O O . TYR A 1 212 ? 2.975 -10.893 -19.262 1.00 57.56 212 TYR A O 1
ATOM 1732 N N . GLN A 1 213 ? 4.083 -10.188 -21.082 1.00 59.12 213 GLN A N 1
ATOM 1733 C CA . GLN A 1 213 ? 4.249 -11.486 -21.726 1.00 59.12 213 GLN A CA 1
ATOM 1734 C C . GLN A 1 213 ? 5.742 -11.760 -21.897 1.00 59.12 213 GLN A C 1
ATOM 1736 O O . GLN A 1 213 ? 6.442 -11.011 -22.577 1.00 59.12 213 GLN A O 1
ATOM 1741 N N . SER A 1 214 ? 6.237 -12.847 -21.310 1.00 54.22 214 SER A N 1
ATOM 1742 C CA . SER A 1 214 ? 7.596 -13.307 -21.607 1.00 54.22 214 SER A CA 1
ATOM 1743 C C . SER A 1 214 ? 7.666 -13.800 -23.056 1.00 54.22 214 SER A C 1
ATOM 1745 O O . SER A 1 214 ? 6.722 -14.436 -23.524 1.00 54.22 214 SER A O 1
ATOM 1747 N N . ALA A 1 215 ? 8.761 -13.518 -23.771 1.00 51.69 215 ALA A N 1
ATOM 1748 C CA . ALA A 1 215 ? 9.007 -14.134 -25.078 1.00 51.69 215 ALA A CA 1
ATOM 1749 C C . ALA A 1 215 ? 9.541 -15.576 -24.963 1.00 51.69 215 ALA A C 1
ATOM 1751 O O . ALA A 1 215 ? 9.702 -16.240 -25.983 1.00 51.69 215 ALA A O 1
ATOM 1752 N N . HIS A 1 216 ? 9.811 -16.059 -23.744 1.00 51.00 216 HIS A N 1
ATOM 1753 C CA . HIS A 1 216 ? 10.343 -17.394 -23.483 1.00 51.00 216 HIS A CA 1
ATOM 1754 C C . HIS A 1 216 ? 9.386 -18.225 -22.628 1.00 51.00 216 HIS A C 1
ATOM 1756 O O . HIS A 1 216 ? 8.687 -17.695 -21.764 1.00 51.00 216 HIS A O 1
ATOM 1762 N N . ASP A 1 217 ? 9.440 -19.545 -22.814 1.00 49.47 217 ASP A N 1
ATOM 1763 C CA . ASP A 1 217 ? 8.711 -20.540 -22.014 1.00 49.47 217 ASP A CA 1
ATOM 1764 C C . ASP A 1 217 ? 9.170 -20.595 -20.536 1.00 49.47 217 ASP A C 1
ATOM 1766 O O . ASP A 1 217 ? 8.582 -21.310 -19.728 1.00 49.47 217 ASP A O 1
ATOM 1770 N N . GLU A 1 218 ? 10.183 -19.804 -20.148 1.00 52.75 218 GLU A N 1
ATOM 1771 C CA . GLU A 1 218 ? 10.743 -19.738 -18.788 1.00 52.75 218 GLU A CA 1
ATOM 1772 C C . GLU A 1 218 ? 10.630 -18.333 -18.147 1.00 52.75 218 GLU A C 1
ATOM 1774 O O . GLU A 1 218 ? 11.636 -17.675 -17.856 1.00 52.75 218 GLU A O 1
ATOM 1779 N N . PRO A 1 219 ? 9.408 -17.845 -17.858 1.00 61.22 219 PRO A N 1
ATOM 1780 C CA . PRO A 1 219 ? 9.179 -16.533 -17.243 1.00 61.22 219 PRO A CA 1
ATOM 1781 C C . PRO A 1 219 ? 9.864 -16.364 -15.874 1.00 61.22 219 PRO A C 1
ATOM 1783 O O . PRO A 1 219 ? 10.159 -15.242 -15.463 1.00 61.22 219 PRO A O 1
ATOM 1786 N N . THR A 1 220 ? 10.148 -17.461 -15.169 1.00 65.69 220 THR A N 1
ATOM 1787 C CA . THR A 1 220 ? 10.802 -17.455 -13.852 1.00 65.69 220 THR A CA 1
ATOM 1788 C C . THR A 1 220 ? 12.256 -16.982 -13.916 1.00 65.69 220 THR A C 1
ATOM 1790 O O . THR A 1 220 ? 12.677 -16.217 -13.051 1.00 65.69 220 THR A O 1
ATOM 1793 N N . MET A 1 221 ? 13.019 -17.371 -14.945 1.00 63.38 221 MET A N 1
ATOM 1794 C CA . MET A 1 221 ? 14.440 -17.006 -15.072 1.00 63.38 221 MET A CA 1
ATOM 1795 C C . MET A 1 221 ? 14.630 -15.513 -15.353 1.00 63.38 221 MET A C 1
ATOM 1797 O O . MET A 1 221 ? 15.525 -14.883 -14.792 1.00 63.38 221 MET A O 1
ATOM 1801 N N . PHE A 1 222 ? 13.742 -14.923 -16.155 1.00 65.44 222 PHE A N 1
ATOM 1802 C CA . PHE A 1 222 ? 13.716 -13.477 -16.373 1.00 65.44 222 PHE A CA 1
ATOM 1803 C C . PHE A 1 222 ? 13.377 -12.712 -15.090 1.00 65.44 222 PHE A C 1
ATOM 1805 O O . PHE A 1 222 ? 14.067 -11.763 -14.726 1.00 65.44 222 PHE A O 1
ATOM 1812 N N . LYS A 1 223 ? 12.334 -13.136 -14.364 1.00 70.19 223 LYS A N 1
ATOM 1813 C CA . LYS A 1 223 ? 11.982 -12.503 -13.085 1.00 70.19 223 LYS A CA 1
ATOM 1814 C C . LYS A 1 223 ? 13.161 -12.567 -12.115 1.00 70.19 223 LYS A C 1
ATOM 1816 O O . LYS A 1 223 ? 13.520 -11.553 -11.530 1.00 70.19 223 LYS A O 1
ATOM 1821 N N . LEU A 1 224 ? 13.817 -13.721 -12.012 1.00 68.50 224 LEU A N 1
ATOM 1822 C CA . LEU A 1 224 ? 15.014 -13.904 -11.192 1.00 68.50 224 LEU A CA 1
ATOM 1823 C C . LEU A 1 224 ? 16.172 -12.983 -11.591 1.00 68.50 224 LEU A C 1
ATOM 1825 O O . LEU A 1 224 ? 16.820 -12.431 -10.705 1.00 68.50 224 LEU A O 1
ATOM 1829 N N . SER A 1 225 ? 16.439 -12.786 -12.885 1.00 65.25 225 SER A N 1
ATOM 1830 C CA . SER A 1 225 ? 17.531 -11.910 -13.329 1.00 65.25 225 SER A CA 1
ATOM 1831 C C . SER A 1 225 ? 17.252 -10.439 -13.016 1.00 65.25 225 SER A C 1
ATOM 1833 O O . SER A 1 225 ? 18.140 -9.747 -12.513 1.00 65.25 225 SER A O 1
ATOM 1835 N N . VAL A 1 226 ? 16.010 -9.982 -13.214 1.00 67.69 226 VAL A N 1
ATOM 1836 C CA . VAL A 1 226 ? 15.567 -8.637 -12.817 1.00 67.69 226 VAL A CA 1
ATOM 1837 C C . VAL A 1 226 ? 15.696 -8.459 -11.306 1.00 67.69 226 VAL A C 1
ATOM 1839 O O . VAL A 1 226 ? 16.284 -7.479 -10.856 1.00 67.69 226 VAL A O 1
ATOM 1842 N N . LEU A 1 227 ? 15.228 -9.420 -10.505 1.00 68.44 227 LEU A N 1
ATOM 1843 C CA . LEU A 1 227 ? 15.347 -9.352 -9.046 1.00 68.44 227 LEU A CA 1
ATOM 1844 C C . LEU A 1 227 ? 16.801 -9.358 -8.575 1.00 68.44 227 LEU A C 1
ATOM 1846 O O . LEU A 1 227 ? 17.158 -8.579 -7.695 1.00 68.44 227 LEU A O 1
ATOM 1850 N N . ASN A 1 228 ? 17.658 -10.177 -9.186 1.00 67.69 228 ASN A N 1
ATOM 1851 C CA . ASN A 1 228 ? 19.083 -10.190 -8.879 1.00 67.69 228 ASN A CA 1
ATOM 1852 C C . ASN A 1 228 ? 19.736 -8.840 -9.206 1.00 67.69 228 ASN A C 1
ATOM 1854 O O . ASN A 1 228 ? 20.571 -8.359 -8.444 1.00 67.69 228 ASN A O 1
ATOM 1858 N N . HIS A 1 229 ? 19.321 -8.180 -10.290 1.00 67.94 229 HIS A N 1
ATOM 1859 C CA . HIS A 1 229 ? 19.760 -6.818 -10.579 1.00 67.94 229 HIS A CA 1
ATOM 1860 C C . HIS A 1 229 ? 19.293 -5.831 -9.499 1.00 67.94 229 HIS A C 1
ATOM 1862 O O . HIS A 1 229 ? 20.105 -5.072 -8.976 1.00 67.94 229 HIS A O 1
ATOM 1868 N N . LEU A 1 230 ? 18.015 -5.890 -9.104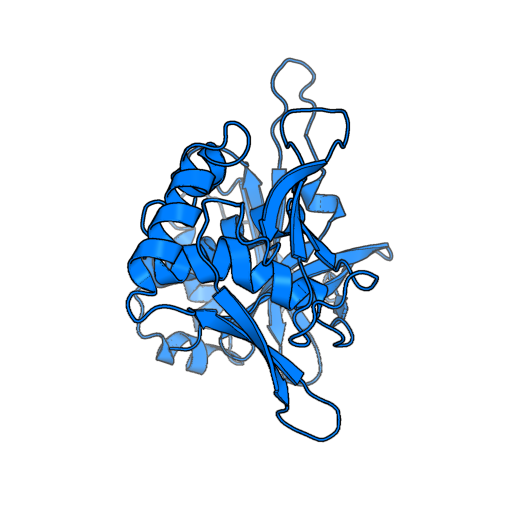 1.00 66.38 230 LEU A N 1
ATOM 1869 C CA . LEU A 1 230 ? 17.451 -5.032 -8.058 1.00 66.38 230 LEU A CA 1
ATOM 1870 C C . LEU A 1 230 ? 18.164 -5.204 -6.713 1.00 66.38 230 LEU A C 1
ATOM 1872 O O . LEU A 1 230 ? 18.520 -4.206 -6.093 1.00 66.38 230 LEU A O 1
ATOM 1876 N N . TRP A 1 231 ? 18.404 -6.445 -6.278 1.00 68.25 231 TRP A N 1
ATOM 1877 C CA . TRP A 1 231 ? 19.094 -6.754 -5.021 1.00 68.25 231 TRP A CA 1
ATOM 1878 C C . TRP A 1 231 ? 20.544 -6.280 -4.996 1.00 68.25 231 TRP A C 1
ATOM 1880 O O . TRP A 1 231 ? 21.025 -5.859 -3.946 1.00 68.25 231 TRP A O 1
ATOM 1890 N N . ASN A 1 232 ? 21.230 -6.322 -6.138 1.00 64.88 232 ASN A N 1
ATOM 1891 C CA . ASN A 1 232 ? 22.620 -5.885 -6.240 1.00 64.88 232 ASN A CA 1
ATOM 1892 C C . ASN A 1 232 ? 22.761 -4.398 -6.591 1.00 64.88 232 ASN A C 1
ATOM 1894 O O . ASN A 1 232 ? 23.879 -3.883 -6.591 1.00 64.88 232 ASN A O 1
ATOM 1898 N N . TYR A 1 233 ? 21.664 -3.686 -6.875 1.00 62.84 233 TYR A N 1
ATOM 1899 C CA . TYR A 1 233 ? 21.723 -2.264 -7.192 1.00 62.84 233 TYR A CA 1
ATOM 1900 C C . TYR A 1 233 ? 22.044 -1.457 -5.922 1.00 62.84 233 TYR A C 1
ATOM 1902 O O . TYR A 1 233 ? 21.208 -1.411 -5.015 1.00 62.84 233 TYR A O 1
ATOM 1910 N N . PRO A 1 234 ? 23.194 -0.760 -5.830 1.00 55.59 234 PRO A N 1
ATOM 1911 C CA . PRO A 1 234 ? 23.681 -0.187 -4.567 1.00 55.59 234 PRO A CA 1
ATOM 1912 C C . PRO A 1 234 ? 22.715 0.784 -3.876 1.00 55.59 234 PRO A C 1
ATOM 1914 O O . PRO A 1 234 ? 22.756 0.938 -2.660 1.00 55.59 234 PRO A O 1
ATOM 1917 N N . LYS A 1 235 ? 21.824 1.430 -4.639 1.00 57.34 235 LYS A N 1
ATOM 1918 C CA . LYS A 1 235 ? 20.876 2.425 -4.115 1.00 57.34 235 LYS A CA 1
ATOM 1919 C C . LYS A 1 235 ? 19.549 1.830 -3.623 1.00 57.34 235 LYS A C 1
ATOM 1921 O O . LYS A 1 235 ? 18.837 2.486 -2.877 1.00 57.34 235 LYS A O 1
ATOM 1926 N N . ILE A 1 236 ? 19.172 0.629 -4.079 1.00 54.62 236 ILE A N 1
ATOM 1927 C CA . ILE A 1 236 ? 17.789 0.102 -3.967 1.00 54.62 236 ILE A CA 1
ATOM 1928 C C . ILE A 1 236 ? 17.764 -1.340 -3.474 1.00 54.62 236 ILE A C 1
ATOM 1930 O O . ILE A 1 236 ? 16.808 -1.756 -2.821 1.00 54.62 236 ILE A O 1
ATOM 1934 N N . GLY A 1 237 ? 18.850 -2.076 -3.699 1.00 56.34 237 GLY A N 1
ATOM 1935 C CA . GLY A 1 237 ? 19.047 -3.429 -3.212 1.00 56.34 237 GLY A CA 1
ATOM 1936 C C . GLY A 1 237 ? 18.873 -3.537 -1.710 1.00 56.34 237 GLY A C 1
ATOM 1937 O O . GLY A 1 237 ? 18.293 -4.513 -1.245 1.00 56.34 237 GLY A O 1
ATOM 1938 N N . HIS A 1 238 ? 19.240 -2.497 -0.958 1.00 57.59 238 HIS A N 1
ATOM 1939 C CA . HIS A 1 238 ? 18.940 -2.421 0.466 1.00 57.59 238 HIS A CA 1
ATOM 1940 C C . HIS A 1 238 ? 17.437 -2.364 0.738 1.00 57.59 238 HIS A C 1
ATOM 1942 O O . HIS A 1 238 ? 16.982 -3.176 1.522 1.00 57.59 238 HIS A O 1
ATOM 1948 N N . HIS A 1 239 ? 16.649 -1.520 0.067 1.00 55.16 239 HIS A N 1
ATOM 1949 C CA . HIS A 1 239 ? 15.192 -1.451 0.261 1.00 55.16 239 HIS A CA 1
ATOM 1950 C C . HIS A 1 239 ? 14.486 -2.745 -0.163 1.00 55.16 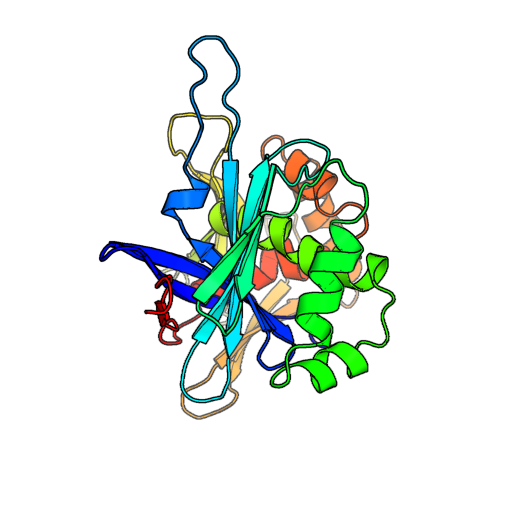239 HIS A C 1
ATOM 1952 O O . HIS A 1 239 ? 13.667 -3.276 0.583 1.00 55.16 239 HIS A O 1
ATOM 1958 N N . VAL A 1 240 ? 14.840 -3.301 -1.324 1.00 58.34 240 VAL A N 1
ATOM 1959 C CA . VAL A 1 240 ? 14.237 -4.545 -1.828 1.00 58.34 240 VAL A CA 1
ATOM 1960 C C . VAL A 1 240 ? 14.603 -5.731 -0.930 1.00 58.34 240 VAL A C 1
ATOM 1962 O O . VAL A 1 240 ? 13.732 -6.510 -0.549 1.00 58.34 240 VAL A O 1
ATOM 1965 N N . SER A 1 241 ? 15.869 -5.835 -0.510 1.00 59.25 241 SER A N 1
ATOM 1966 C CA . SER A 1 241 ? 16.315 -6.866 0.441 1.00 59.25 241 SER A CA 1
ATOM 1967 C C . SER A 1 241 ? 15.760 -6.655 1.848 1.00 59.25 241 SER A C 1
ATOM 1969 O O . SER A 1 241 ? 15.630 -7.617 2.598 1.00 59.25 241 SER A O 1
ATOM 1971 N N . PHE A 1 242 ? 15.486 -5.409 2.238 1.00 57.41 242 PHE A N 1
ATOM 1972 C CA . PHE A 1 242 ? 15.076 -5.055 3.591 1.00 57.41 242 PHE A CA 1
ATOM 1973 C C . PHE A 1 242 ? 13.573 -5.236 3.801 1.00 57.41 242 PHE A C 1
ATOM 1975 O O . PHE A 1 242 ? 13.159 -5.887 4.755 1.00 57.41 242 PHE A O 1
ATOM 1982 N N . TYR A 1 243 ? 12.758 -4.702 2.897 1.00 56.16 243 TYR A N 1
ATOM 1983 C CA . TYR A 1 243 ? 11.308 -4.684 3.055 1.00 56.16 243 TYR A CA 1
ATOM 1984 C C . TYR A 1 243 ? 10.606 -5.940 2.552 1.00 56.16 243 TYR A C 1
ATOM 1986 O O . TYR A 1 243 ? 9.445 -6.160 2.889 1.00 56.16 243 TYR A O 1
ATOM 1994 N N . MET A 1 244 ? 11.265 -6.722 1.693 1.00 61.66 244 MET A N 1
ATOM 1995 C CA . MET A 1 244 ? 10.576 -7.735 0.892 1.00 61.66 244 MET A CA 1
ATOM 1996 C C . MET A 1 244 ? 11.333 -9.057 0.793 1.00 61.66 244 MET A C 1
ATOM 1998 O O . MET A 1 244 ? 11.089 -9.857 -0.104 1.00 61.66 244 MET A O 1
ATOM 2002 N N . LYS A 1 245 ? 12.226 -9.331 1.751 1.00 61.25 245 LYS A N 1
ATOM 2003 C CA . LYS A 1 245 ? 12.991 -10.586 1.813 1.00 61.25 245 LYS A CA 1
ATOM 2004 C C . LYS A 1 245 ? 12.110 -11.843 1.824 1.00 61.25 245 LYS A C 1
ATOM 2006 O O . LYS A 1 245 ? 12.552 -12.898 1.389 1.00 61.25 245 LYS A O 1
ATOM 2011 N N . GLU A 1 246 ? 10.892 -11.730 2.346 1.00 66.44 246 GLU A N 1
ATOM 2012 C CA . GLU A 1 246 ? 9.955 -12.849 2.511 1.00 66.44 246 GLU A CA 1
ATOM 2013 C C . GLU A 1 246 ? 8.968 -13.001 1.346 1.00 66.44 246 GLU A C 1
ATOM 2015 O O . GLU A 1 246 ? 8.142 -13.910 1.347 1.00 66.44 246 GLU A O 1
ATOM 2020 N N . TYR A 1 247 ? 9.036 -12.115 0.353 1.00 69.88 247 TYR A N 1
ATOM 2021 C CA . TYR A 1 247 ? 8.116 -12.121 -0.775 1.00 69.88 247 TYR A CA 1
ATOM 2022 C C . TYR A 1 247 ? 8.546 -13.161 -1.807 1.00 69.88 247 TYR A C 1
ATOM 2024 O O . TYR A 1 247 ? 9.740 -13.396 -2.019 1.00 69.88 247 TYR A O 1
ATOM 2032 N N . SER A 1 248 ? 7.570 -13.772 -2.484 1.00 76.31 248 SER A N 1
ATOM 2033 C CA . SER A 1 248 ? 7.883 -14.642 -3.614 1.00 76.31 248 SER A CA 1
ATOM 2034 C C . SER A 1 248 ? 8.475 -13.831 -4.773 1.00 76.31 248 SER A C 1
ATOM 2036 O O . SER A 1 248 ? 8.296 -12.616 -4.869 1.00 76.31 248 SER A O 1
ATOM 2038 N N . ILE A 1 249 ? 9.157 -14.518 -5.690 1.00 73.44 249 ILE A N 1
ATOM 2039 C CA . ILE A 1 249 ? 9.700 -13.916 -6.919 1.00 73.44 249 ILE A CA 1
ATOM 2040 C C . ILE A 1 249 ? 8.605 -13.182 -7.704 1.00 73.44 249 ILE A C 1
ATOM 2042 O O . ILE A 1 249 ? 8.840 -12.098 -8.236 1.00 73.44 249 ILE A O 1
ATOM 2046 N N . ASP A 1 250 ? 7.406 -13.758 -7.752 1.00 74.12 250 ASP A N 1
ATOM 2047 C CA . ASP A 1 250 ? 6.271 -13.174 -8.457 1.00 74.12 250 ASP A CA 1
ATOM 2048 C C . ASP A 1 250 ? 5.762 -11.910 -7.770 1.00 74.12 250 ASP A C 1
ATOM 2050 O O . ASP A 1 250 ? 5.522 -10.909 -8.444 1.00 74.12 250 ASP A O 1
ATOM 2054 N N . ASP A 1 251 ? 5.665 -11.923 -6.440 1.00 75.25 251 ASP A N 1
ATOM 2055 C CA . ASP A 1 251 ? 5.206 -10.764 -5.674 1.00 75.25 251 ASP A CA 1
ATOM 2056 C C . ASP A 1 251 ? 6.217 -9.614 -5.747 1.00 75.25 251 ASP A C 1
ATOM 2058 O O . ASP A 1 251 ? 5.829 -8.458 -5.896 1.00 75.25 251 ASP A O 1
ATOM 2062 N N . LEU A 1 252 ? 7.516 -9.926 -5.687 1.00 75.50 252 LEU A N 1
ATOM 2063 C CA . LEU A 1 252 ? 8.587 -8.943 -5.844 1.00 75.50 252 LEU A CA 1
ATOM 2064 C C . LEU A 1 252 ? 8.602 -8.332 -7.242 1.00 75.50 252 LEU A C 1
ATOM 2066 O O . LEU A 1 252 ? 8.789 -7.126 -7.384 1.00 75.50 252 LEU A O 1
ATOM 2070 N N . PHE A 1 253 ? 8.422 -9.150 -8.279 1.00 75.75 253 PHE A N 1
ATOM 2071 C CA . PHE A 1 253 ? 8.384 -8.661 -9.652 1.00 75.75 253 PHE A CA 1
ATOM 2072 C C . PHE A 1 253 ? 7.155 -7.780 -9.894 1.00 75.75 253 PHE A C 1
ATOM 2074 O O . PHE A 1 253 ? 7.271 -6.685 -10.450 1.00 75.75 253 PHE A O 1
ATOM 2081 N N . ASP A 1 254 ? 5.979 -8.230 -9.448 1.00 77.25 254 ASP A N 1
ATOM 2082 C CA . ASP A 1 254 ? 4.752 -7.447 -9.556 1.00 77.25 254 ASP A CA 1
ATOM 2083 C C . ASP A 1 254 ? 4.896 -6.105 -8.832 1.00 77.25 254 ASP A C 1
ATOM 2085 O O . ASP A 1 254 ? 4.577 -5.051 -9.378 1.00 77.25 254 ASP A O 1
ATOM 2089 N N . PHE A 1 255 ? 5.477 -6.124 -7.641 1.00 78.19 255 PHE A N 1
ATOM 2090 C CA . PHE A 1 255 ? 5.653 -4.930 -6.842 1.00 78.19 255 PHE A CA 1
ATOM 2091 C C . PHE A 1 255 ? 6.722 -3.960 -7.379 1.00 78.19 255 PHE A C 1
ATOM 2093 O O . PHE A 1 255 ? 6.460 -2.765 -7.503 1.00 78.19 255 PHE A O 1
ATOM 2100 N N . CYS A 1 256 ? 7.925 -4.441 -7.697 1.00 75.62 256 CYS A N 1
ATOM 2101 C CA . CYS A 1 256 ? 9.041 -3.580 -8.098 1.00 75.62 256 CYS A CA 1
ATOM 2102 C C . CYS A 1 256 ? 8.913 -3.066 -9.536 1.00 75.62 256 CYS A C 1
ATOM 2104 O O . CYS A 1 256 ? 9.493 -2.037 -9.869 1.00 75.62 256 CYS A O 1
ATOM 2106 N N . ILE A 1 257 ? 8.199 -3.795 -10.401 1.00 76.50 257 ILE A N 1
ATOM 2107 C CA . ILE A 1 257 ? 8.154 -3.518 -11.843 1.00 76.50 257 ILE A CA 1
ATOM 2108 C C . ILE A 1 257 ? 6.731 -3.206 -12.301 1.00 76.50 257 ILE A C 1
ATOM 2110 O O . ILE A 1 257 ? 6.483 -2.152 -12.887 1.00 76.50 257 ILE A O 1
ATOM 2114 N N . MET A 1 258 ? 5.774 -4.096 -12.027 1.00 77.19 258 MET A N 1
ATOM 2115 C CA . MET A 1 258 ? 4.425 -3.966 -12.589 1.00 77.19 258 MET A CA 1
ATOM 2116 C C . MET A 1 258 ? 3.606 -2.865 -11.913 1.00 77.19 258 MET A C 1
ATOM 2118 O O . MET A 1 258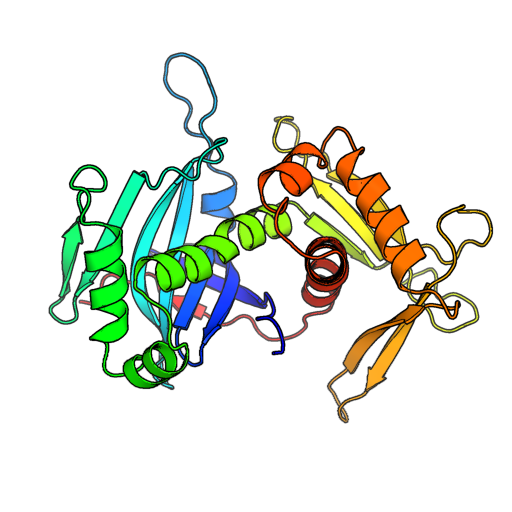 ? 2.910 -2.123 -12.602 1.00 77.19 258 MET A O 1
ATOM 2122 N N . ALA A 1 259 ? 3.683 -2.723 -10.589 1.00 80.25 259 ALA A N 1
ATOM 2123 C CA . ALA A 1 259 ? 2.978 -1.684 -9.845 1.00 80.25 259 ALA A CA 1
ATOM 2124 C C . ALA A 1 259 ? 3.387 -0.260 -10.278 1.00 80.25 259 ALA A C 1
ATOM 2126 O O . ALA A 1 259 ? 2.478 0.518 -10.575 1.00 80.25 259 ALA A O 1
ATOM 2127 N N . PRO A 1 260 ? 4.685 0.089 -10.415 1.00 79.31 260 PRO A N 1
ATOM 2128 C CA . PRO A 1 260 ? 5.103 1.374 -10.979 1.00 79.31 260 PRO A CA 1
ATOM 2129 C C . PRO A 1 260 ? 4.552 1.635 -12.387 1.00 79.31 260 PRO A C 1
ATOM 2131 O O . PRO A 1 260 ? 4.006 2.707 -12.650 1.00 79.31 260 PRO A O 1
ATOM 2134 N N . ILE A 1 261 ? 4.608 0.635 -13.277 1.00 76.19 261 ILE A N 1
ATOM 2135 C CA . ILE A 1 261 ? 4.073 0.746 -14.644 1.00 76.19 261 ILE A CA 1
ATOM 2136 C C . ILE A 1 261 ? 2.555 0.954 -14.623 1.00 76.19 261 ILE A C 1
ATOM 2138 O O . ILE A 1 261 ? 2.039 1.801 -15.358 1.00 76.19 261 ILE A O 1
ATOM 2142 N N . ARG A 1 262 ? 1.824 0.208 -13.785 1.00 79.94 262 ARG A N 1
ATOM 2143 C CA . ARG A 1 262 ? 0.372 0.371 -13.624 1.00 79.94 262 ARG A CA 1
ATOM 2144 C C . ARG A 1 262 ? 0.034 1.766 -13.106 1.00 79.94 262 ARG A C 1
ATOM 2146 O O . ARG A 1 262 ? -0.803 2.420 -13.712 1.00 79.94 262 ARG A O 1
ATOM 2153 N N . LEU A 1 263 ? 0.732 2.256 -12.081 1.00 81.00 263 LEU A N 1
ATOM 2154 C CA . LEU A 1 263 ? 0.539 3.605 -11.535 1.00 81.00 263 LEU A CA 1
ATOM 2155 C C . LEU A 1 263 ? 0.839 4.715 -12.551 1.00 81.00 263 LEU A C 1
ATOM 2157 O O . LEU A 1 263 ? 0.119 5.713 -12.612 1.00 81.00 263 LEU A O 1
ATOM 2161 N N . ALA A 1 264 ? 1.879 4.568 -13.371 1.00 77.06 264 ALA A N 1
ATOM 2162 C CA . ALA A 1 264 ? 2.199 5.559 -14.397 1.00 77.06 264 ALA A CA 1
ATOM 2163 C C . ALA A 1 264 ? 1.152 5.614 -15.516 1.00 77.06 264 ALA A C 1
ATOM 2165 O O . ALA A 1 264 ? 0.897 6.685 -16.060 1.00 77.06 264 ALA A O 1
ATOM 2166 N N . ASN A 1 265 ? 0.511 4.483 -15.818 1.00 71.50 265 ASN A N 1
ATOM 2167 C CA . ASN A 1 265 ? -0.575 4.400 -16.795 1.00 71.50 265 ASN A CA 1
ATOM 2168 C C . ASN A 1 265 ? -1.974 4.566 -16.174 1.00 71.50 265 ASN A C 1
ATOM 2170 O O . ASN A 1 265 ? -2.961 4.527 -16.905 1.00 71.50 265 ASN A O 1
ATOM 2174 N N . ASP A 1 266 ? -2.073 4.741 -14.855 1.00 72.94 266 ASP A N 1
ATOM 2175 C CA . ASP A 1 266 ? -3.338 4.954 -14.164 1.00 72.94 266 ASP A CA 1
ATOM 2176 C C . ASP A 1 266 ? -3.900 6.336 -14.516 1.00 72.94 266 ASP A C 1
ATOM 2178 O O . ASP A 1 266 ? -3.375 7.374 -14.084 1.00 72.94 266 ASP A O 1
ATOM 2182 N N . SER A 1 267 ? -4.949 6.309 -15.340 1.00 64.69 267 SER A N 1
ATOM 2183 C CA . SER A 1 267 ? -5.733 7.458 -15.789 1.00 64.69 267 SER A CA 1
ATOM 2184 C C . SER A 1 267 ? -7.017 7.658 -14.981 1.00 64.69 267 SER A C 1
ATOM 2186 O O . SER A 1 267 ? -7.855 8.470 -15.376 1.00 64.69 267 SER A O 1
ATOM 2188 N N . SER A 1 268 ? -7.222 6.890 -13.905 1.00 69.62 268 SER A N 1
ATOM 2189 C CA . SER A 1 268 ? -8.377 7.080 -13.033 1.00 69.62 268 SER A CA 1
ATOM 2190 C C . SER A 1 268 ? -8.302 8.433 -12.323 1.00 69.62 268 SER A C 1
ATOM 2192 O O . SER A 1 268 ? -7.223 8.959 -12.030 1.00 69.62 268 SER A O 1
ATOM 2194 N N . PHE A 1 269 ? -9.468 9.032 -12.074 1.00 68.44 269 PHE A N 1
ATOM 2195 C CA . PHE A 1 269 ? -9.529 10.224 -11.240 1.00 68.44 269 PHE A CA 1
ATOM 2196 C C . PHE A 1 269 ? -9.164 9.830 -9.805 1.00 68.44 269 PHE A C 1
ATOM 2198 O O . PHE A 1 269 ? -9.771 8.895 -9.275 1.00 68.44 269 PHE A O 1
ATOM 2205 N N . PRO A 1 270 ? -8.196 10.515 -9.172 1.00 77.69 270 PRO A N 1
ATOM 2206 C CA . PRO A 1 270 ? -7.787 10.165 -7.825 1.00 77.69 270 PRO A CA 1
ATOM 2207 C C . PRO A 1 270 ? -8.952 10.390 -6.862 1.00 77.69 270 PRO A C 1
ATOM 2209 O O . PRO A 1 270 ? -9.620 11.425 -6.909 1.00 77.69 270 PRO A O 1
ATOM 2212 N N . ILE A 1 271 ? -9.179 9.427 -5.971 1.00 82.31 271 ILE A N 1
ATOM 2213 C CA . ILE A 1 271 ? -10.150 9.600 -4.890 1.00 82.31 271 ILE A CA 1
ATOM 2214 C C . ILE A 1 271 ? -9.670 10.701 -3.940 1.00 82.31 271 ILE A C 1
ATOM 2216 O O . ILE A 1 271 ? -8.468 10.827 -3.690 1.00 82.31 271 ILE A O 1
ATOM 2220 N N . VAL A 1 272 ? -10.607 11.476 -3.399 1.00 83.44 272 VAL A N 1
ATOM 2221 C CA . VAL A 1 272 ? -10.320 12.485 -2.374 1.00 83.44 272 VAL A CA 1
ATOM 2222 C C . VAL A 1 272 ? -10.560 11.863 -1.002 1.00 83.44 272 VAL A C 1
ATOM 2224 O O . VAL A 1 272 ? -11.662 11.408 -0.696 1.00 83.44 272 VAL A O 1
ATOM 2227 N N . LEU A 1 273 ? -9.505 11.816 -0.196 1.00 84.31 273 LEU A N 1
ATOM 2228 C CA . LEU A 1 273 ? -9.498 11.354 1.183 1.00 84.31 273 LEU A CA 1
ATOM 2229 C C . LEU A 1 273 ? -9.389 12.581 2.085 1.00 84.31 273 LEU A C 1
ATOM 2231 O O . LEU A 1 273 ? -8.407 13.316 2.024 1.00 84.31 273 LEU A O 1
ATOM 2235 N N . ILE A 1 274 ? -10.396 12.809 2.917 1.00 79.69 274 ILE A N 1
ATOM 2236 C CA . ILE A 1 274 ? -10.446 13.989 3.776 1.00 79.69 274 ILE A CA 1
ATOM 2237 C C . ILE A 1 274 ? -9.919 13.598 5.161 1.00 79.69 274 ILE A C 1
ATOM 2239 O O . ILE A 1 274 ? -10.529 12.805 5.874 1.00 79.69 274 ILE A O 1
ATOM 2243 N N . ASP A 1 275 ? -8.757 14.133 5.530 1.00 71.12 275 ASP A N 1
ATOM 2244 C CA . ASP A 1 275 ? -8.205 14.148 6.888 1.00 71.12 275 ASP A CA 1
ATOM 2245 C C . ASP A 1 275 ? -8.855 15.312 7.666 1.00 71.12 275 ASP A C 1
ATOM 2247 O O . ASP A 1 275 ? -8.220 16.313 7.986 1.00 71.12 275 ASP A O 1
ATOM 2251 N N . GLN A 1 276 ? -10.172 15.222 7.880 1.00 60.19 276 GLN A N 1
ATOM 2252 C CA . GLN A 1 276 ? -10.886 16.096 8.809 1.00 60.19 276 GLN A CA 1
ATOM 2253 C C . GLN A 1 276 ? -11.050 15.355 10.130 1.00 60.19 276 GLN A C 1
ATOM 2255 O O . GLN A 1 276 ? -11.554 14.229 10.163 1.00 60.19 276 GLN A O 1
ATOM 2260 N N . GLU A 1 277 ? -10.649 16.008 11.220 1.00 51.69 277 GLU A N 1
ATOM 2261 C CA . GLU A 1 277 ? -11.187 15.710 12.542 1.00 51.69 277 GLU A CA 1
ATOM 2262 C C . GLU A 1 277 ? -12.704 15.879 12.422 1.00 51.69 277 GLU A C 1
ATOM 2264 O O . GLU A 1 277 ? -13.192 16.975 12.149 1.00 51.69 277 GLU A O 1
ATOM 2269 N N . THR A 1 278 ? -13.460 14.785 12.477 1.00 43.44 278 THR A N 1
ATOM 2270 C CA . THR A 1 278 ? -14.922 14.868 12.458 1.00 43.44 278 THR A CA 1
ATOM 2271 C C . THR A 1 278 ? -15.378 15.792 13.586 1.00 43.44 278 THR A C 1
ATOM 2273 O O . THR A 1 278 ? -15.052 15.532 14.744 1.00 43.44 278 THR A O 1
ATOM 2276 N N . LEU A 1 279 ? -16.085 16.863 13.203 1.00 33.50 279 LEU A N 1
ATOM 2277 C CA . LEU A 1 279 ? -16.838 17.778 14.069 1.00 33.50 279 LEU A CA 1
ATOM 2278 C C . LEU A 1 279 ? -17.806 17.034 14.995 1.00 33.50 279 LEU A C 1
ATOM 2280 O O . LEU A 1 279 ? -18.453 16.077 14.508 1.00 33.50 279 LEU A O 1
#